Protein AF-I8TU41-F1 (afdb_monomer)

Solvent-accessible surface area (backbone atoms only — not comparable to full-atom values): 15199 Å² total; per-residue (Å²): 136,84,82,92,69,94,52,101,82,61,72,82,78,72,74,78,77,84,78,72,68,95,70,83,57,56,57,48,102,84,70,48,80,44,66,95,82,62,70,97,80,75,78,84,73,96,70,94,75,86,76,83,76,80,88,75,87,80,79,86,81,80,86,86,83,92,80,85,85,77,76,90,62,52,77,64,54,52,50,48,52,53,50,51,52,51,52,52,50,51,52,53,63,73,64,62,61,99,79,75,72,74,80,94,83,82,76,86,90,84,78,98,78,84,62,74,78,76,74,45,82,78,57,85,81,72,41,76,65,59,64,49,65,72,70,72,68,62,88,78,63,61,77,86,75,52,51,76,68,53,49,52,51,51,51,55,48,52,51,50,51,49,49,52,50,36,37,75,70,41,70,34,72,66,36,40,50,52,52,50,54,50,46,54,52,49,52,50,52,50,51,50,48,51,51,52,49,52,52,48,51,54,51,49,51,54,49,50,53,51,50,52,52,51,50,52,51,52,52,49,51,59,68,66,67,73,80,82,127

Mean predicted aligned error: 22.78 Å

Structure (mmCIF, N/CA/C/O backbone):
data_AF-I8TU41-F1
#
_entry.id   AF-I8TU41-F1
#
loop_
_atom_site.group_PDB
_atom_site.id
_atom_site.type_symbol
_atom_site.label_atom_id
_atom_site.label_alt_id
_atom_site.label_comp_id
_atom_site.label_asym_id
_atom_site.label_entity_id
_atom_site.label_seq_id
_atom_site.pdbx_PDB_ins_code
_atom_site.Cartn_x
_atom_site.Cartn_y
_atom_site.Cartn_z
_atom_site.occupancy
_atom_site.B_iso_or_equiv
_atom_site.auth_seq_id
_atom_site.auth_comp_id
_atom_site.auth_asym_id
_atom_site.auth_atom_id
_atom_site.pdbx_PDB_model_num
ATOM 1 N N . MET A 1 1 ? 20.593 56.745 4.298 1.00 47.66 1 MET A N 1
ATOM 2 C CA . MET A 1 1 ? 21.261 57.805 3.509 1.00 47.66 1 MET A CA 1
ATOM 3 C C . MET A 1 1 ? 21.329 57.336 2.052 1.00 47.66 1 MET A C 1
ATOM 5 O O . MET A 1 1 ? 22.034 56.373 1.790 1.00 47.66 1 MET A O 1
ATOM 9 N N . ALA A 1 2 ? 20.540 57.892 1.125 1.00 55.88 2 ALA A N 1
ATOM 10 C CA . ALA A 1 2 ? 20.560 57.464 -0.284 1.00 55.88 2 ALA A CA 1
ATOM 11 C C . ALA A 1 2 ? 21.740 58.116 -1.037 1.00 55.88 2 ALA A C 1
ATOM 13 O O . ALA A 1 2 ? 21.960 59.317 -0.851 1.00 55.88 2 ALA A O 1
ATOM 14 N N . PRO A 1 3 ? 22.498 57.392 -1.885 1.00 56.94 3 PRO A N 1
ATOM 15 C CA . PRO A 1 3 ? 23.584 58.006 -2.634 1.00 56.94 3 PRO A CA 1
ATOM 16 C C . PRO A 1 3 ? 23.024 58.899 -3.749 1.00 56.94 3 PRO A C 1
ATOM 18 O O . PRO A 1 3 ? 22.236 58.477 -4.597 1.00 56.94 3 PRO A O 1
ATOM 21 N N . ARG A 1 4 ? 23.442 60.166 -3.739 1.00 65.81 4 ARG A N 1
ATOM 22 C CA . ARG A 1 4 ? 23.155 61.153 -4.784 1.00 65.81 4 ARG A CA 1
ATOM 23 C C . ARG A 1 4 ? 23.936 60.784 -6.049 1.00 65.81 4 ARG A C 1
ATOM 25 O O . ARG A 1 4 ? 25.103 61.129 -6.170 1.00 65.81 4 ARG A O 1
ATOM 32 N N . GLY A 1 5 ? 23.294 60.094 -6.988 1.00 57.50 5 GLY A N 1
ATOM 33 C CA . GLY A 1 5 ? 23.881 59.754 -8.287 1.00 57.50 5 GLY A CA 1
ATOM 34 C C . GLY A 1 5 ? 22.903 59.992 -9.434 1.00 57.50 5 GLY A C 1
ATOM 35 O O . GLY A 1 5 ? 22.217 59.071 -9.869 1.00 57.50 5 GLY A O 1
ATOM 36 N N . ARG A 1 6 ? 22.827 61.233 -9.930 1.00 63.41 6 ARG A N 1
ATOM 37 C CA . ARG A 1 6 ? 22.194 61.578 -11.215 1.00 63.41 6 ARG A CA 1
ATOM 38 C C . ARG A 1 6 ? 23.259 61.443 -12.308 1.00 63.41 6 ARG A C 1
ATOM 40 O O . ARG A 1 6 ? 24.122 62.302 -12.426 1.00 63.41 6 ARG A O 1
ATOM 47 N N . GLY A 1 7 ? 23.209 60.372 -13.097 1.00 65.50 7 GLY A N 1
ATOM 48 C CA . GLY A 1 7 ? 24.093 60.178 -14.248 1.00 65.50 7 GLY A CA 1
ATOM 49 C C . GLY A 1 7 ? 23.609 59.043 -15.149 1.00 65.50 7 GLY A C 1
ATOM 50 O O . GLY A 1 7 ? 23.080 58.051 -14.654 1.00 65.50 7 GLY A O 1
ATOM 51 N N . LYS A 1 8 ? 23.804 59.186 -16.468 1.00 65.50 8 LYS A N 1
ATOM 52 C CA . LYS A 1 8 ? 23.292 58.301 -17.542 1.00 65.50 8 LYS A CA 1
ATOM 53 C C . LYS A 1 8 ? 23.824 56.851 -17.503 1.00 65.50 8 LYS A C 1
ATOM 55 O O . LYS A 1 8 ? 23.393 56.030 -18.300 1.00 65.50 8 LYS A O 1
ATOM 60 N N . PHE A 1 9 ? 24.715 56.528 -16.563 1.00 61.09 9 PHE A N 1
ATOM 61 C CA . PHE A 1 9 ? 25.245 55.178 -16.328 1.00 61.09 9 PHE A CA 1
ATOM 62 C C . PHE A 1 9 ? 24.842 54.577 -14.970 1.00 61.09 9 PHE A C 1
ATOM 64 O O . PHE A 1 9 ? 25.195 53.436 -14.672 1.00 61.09 9 PHE A O 1
ATOM 71 N N . SER A 1 10 ? 24.072 55.304 -14.155 1.00 64.81 10 SER A N 1
ATOM 72 C CA . SER A 1 10 ? 23.538 54.798 -12.890 1.00 64.81 10 SER A CA 1
ATOM 73 C C . SER A 1 10 ? 22.224 54.066 -13.160 1.00 64.81 10 SER A C 1
ATOM 75 O O . SER A 1 10 ? 21.155 54.675 -13.230 1.00 64.81 10 SER A O 1
ATOM 77 N N . LYS A 1 11 ? 22.301 52.749 -13.378 1.00 71.50 11 LYS A N 1
ATOM 78 C CA . LYS A 1 11 ? 21.099 51.906 -13.423 1.00 71.50 11 LYS A CA 1
ATOM 79 C C . LYS A 1 11 ? 20.429 51.976 -12.044 1.00 71.50 11 LYS A C 1
ATOM 81 O O . LYS A 1 11 ? 21.144 51.874 -11.045 1.00 71.50 11 LYS A O 1
ATOM 86 N N . PRO A 1 12 ? 19.096 52.124 -11.946 1.00 69.31 12 PRO A N 1
ATOM 87 C CA . PRO A 1 12 ? 18.428 52.037 -10.658 1.00 69.31 12 PRO A CA 1
ATOM 88 C C . PRO A 1 12 ? 18.686 50.643 -10.083 1.00 69.31 12 PRO A C 1
ATOM 90 O O . PRO A 1 12 ? 18.196 49.647 -10.618 1.00 69.31 12 PRO A O 1
ATOM 93 N N . SER A 1 13 ? 19.492 50.576 -9.021 1.00 68.12 13 SER A N 1
ATOM 94 C CA . SER A 1 13 ? 19.650 49.365 -8.222 1.00 68.12 13 SER A CA 1
ATOM 95 C C . SER A 1 13 ? 18.287 49.066 -7.609 1.00 68.12 13 SER A C 1
ATOM 97 O O . SER A 1 13 ? 17.849 49.734 -6.671 1.00 68.12 13 SER A O 1
ATOM 99 N N . ARG A 1 14 ? 17.553 48.132 -8.222 1.00 72.44 14 ARG A N 1
ATOM 100 C CA . ARG A 1 14 ? 16.337 47.577 -7.635 1.00 72.44 14 ARG A CA 1
ATOM 101 C C . ARG A 1 14 ? 16.801 46.823 -6.396 1.00 72.44 14 ARG A C 1
ATOM 103 O O . ARG A 1 14 ? 17.579 45.884 -6.523 1.00 72.44 14 ARG A O 1
ATOM 110 N N . GLY A 1 15 ? 16.409 47.326 -5.225 1.00 76.62 15 GLY A N 1
ATOM 111 C CA . GLY A 1 15 ? 16.846 46.812 -3.930 1.00 76.62 15 GLY A CA 1
ATOM 112 C C . GLY A 1 15 ? 16.791 45.287 -3.888 1.00 76.62 15 GLY A C 1
ATOM 113 O O . GLY A 1 15 ? 15.816 44.693 -4.349 1.00 76.62 15 GLY A O 1
ATOM 114 N N . GLY A 1 16 ? 17.869 44.682 -3.384 1.00 81.06 16 GLY A N 1
ATOM 115 C CA . GLY A 1 16 ? 17.998 43.235 -3.242 1.00 81.06 16 GLY A CA 1
ATOM 116 C C . GLY A 1 16 ? 16.776 42.635 -2.549 1.00 81.06 16 GLY A C 1
ATOM 117 O O . GLY A 1 16 ? 16.205 43.246 -1.642 1.00 81.06 16 GLY A O 1
ATOM 118 N N . GLY A 1 17 ? 16.349 41.468 -3.035 1.00 79.44 17 GLY A N 1
ATOM 119 C CA . GLY A 1 17 ? 15.154 40.787 -2.552 1.00 79.44 17 GLY A CA 1
ATOM 120 C C . GLY A 1 17 ? 15.191 40.589 -1.038 1.00 79.44 17 GLY A C 1
ATOM 121 O O . GLY A 1 17 ? 16.237 40.300 -0.461 1.00 79.44 17 GLY A O 1
ATOM 122 N N . LYS A 1 18 ? 14.038 40.756 -0.385 1.00 75.31 18 LYS A N 1
ATOM 123 C CA . LYS A 1 18 ? 13.890 40.432 1.034 1.00 75.31 18 LYS A CA 1
ATOM 124 C C . LYS A 1 18 ? 14.132 38.932 1.201 1.00 75.31 18 LYS A C 1
ATOM 126 O O . LYS A 1 18 ? 13.351 38.126 0.702 1.00 75.31 18 LYS A O 1
ATOM 131 N N . HIS A 1 19 ? 15.212 38.570 1.882 1.00 69.81 19 HIS A N 1
ATOM 132 C CA . HIS A 1 19 ? 15.425 37.202 2.328 1.00 69.81 19 HIS A CA 1
ATOM 133 C C . HIS A 1 19 ? 14.477 36.955 3.498 1.00 69.81 19 HIS A C 1
ATOM 135 O O . HIS A 1 19 ? 14.728 37.405 4.613 1.00 69.81 19 HIS A O 1
ATOM 141 N N . PHE A 1 20 ? 13.361 36.281 3.234 1.00 72.38 20 PHE A N 1
ATOM 142 C CA . PHE A 1 20 ? 12.661 35.588 4.304 1.00 72.38 20 PHE A CA 1
ATOM 143 C C . PHE A 1 20 ? 13.615 34.485 4.760 1.00 72.38 20 PHE A C 1
ATOM 145 O O . PHE A 1 20 ? 14.056 33.680 3.933 1.00 72.38 20 PHE A O 1
ATOM 152 N N . SER A 1 21 ? 14.037 34.524 6.027 1.00 72.00 21 SER A N 1
ATOM 153 C CA . SER A 1 21 ? 14.811 33.438 6.623 1.00 72.00 21 SER A CA 1
ATOM 154 C C . SER A 1 21 ? 14.097 32.134 6.286 1.00 72.00 21 SER A C 1
ATOM 156 O O . SER A 1 21 ? 12.883 32.035 6.452 1.00 72.00 21 SER A O 1
ATOM 158 N N . ARG A 1 22 ? 14.839 31.154 5.764 1.00 68.62 22 ARG A N 1
ATOM 159 C CA . ARG A 1 22 ? 14.323 29.834 5.356 1.00 68.62 22 ARG A CA 1
ATOM 160 C C . ARG A 1 22 ? 13.729 29.027 6.521 1.00 68.62 22 ARG A C 1
ATOM 162 O O . ARG A 1 22 ? 13.261 27.921 6.295 1.00 68.62 22 ARG A O 1
ATOM 169 N N . ASP A 1 23 ? 13.671 29.621 7.709 1.00 66.75 23 ASP A N 1
ATOM 170 C CA . ASP A 1 23 ? 13.221 29.033 8.958 1.00 66.75 23 ASP A CA 1
ATOM 171 C C . ASP A 1 23 ? 12.009 29.831 9.464 1.00 66.75 23 ASP A C 1
ATOM 173 O O . ASP A 1 23 ? 12.096 30.664 10.364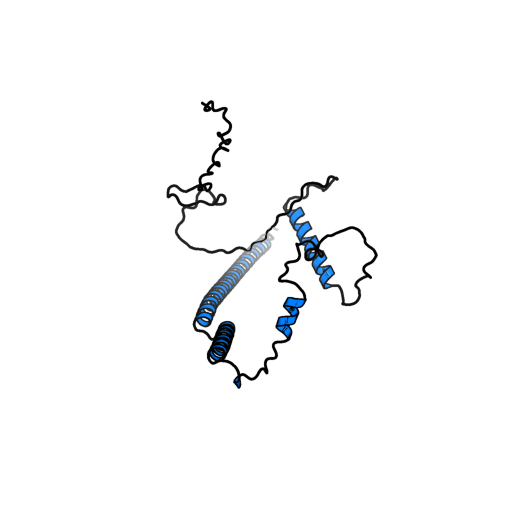 1.00 66.75 23 ASP A O 1
ATOM 177 N N . VAL A 1 24 ? 10.870 29.639 8.795 1.00 71.75 24 VAL A N 1
ATOM 178 C CA . VAL A 1 24 ? 9.555 30.179 9.207 1.00 71.75 24 VAL A CA 1
ATOM 179 C C . VAL A 1 24 ? 8.828 29.188 10.130 1.00 71.75 24 VAL A C 1
ATOM 181 O O . VAL A 1 24 ? 7.753 29.482 10.647 1.00 71.75 24 VAL A O 1
ATOM 184 N N . GLN A 1 25 ? 9.398 28.000 10.345 1.00 77.75 25 GLN A N 1
ATOM 185 C CA . GLN A 1 25 ? 8.822 27.003 11.240 1.00 77.75 25 GLN A CA 1
ATOM 186 C C . GLN A 1 25 ? 9.279 27.258 12.684 1.00 77.75 25 GLN A C 1
ATOM 188 O O . GLN A 1 25 ? 10.466 27.515 12.897 1.00 77.75 25 GLN A O 1
ATOM 193 N N . PRO A 1 26 ? 8.369 27.204 13.674 1.00 79.81 26 PRO A N 1
ATOM 194 C CA . PRO A 1 26 ? 8.753 27.246 15.077 1.00 79.81 26 PRO A CA 1
ATOM 195 C C . PRO A 1 26 ? 9.643 26.037 15.372 1.00 79.81 26 PRO A C 1
ATOM 197 O O . PRO A 1 26 ? 9.362 24.930 14.917 1.00 79.81 26 PRO A O 1
ATOM 200 N N . VAL A 1 27 ? 10.743 26.262 16.084 1.00 82.12 27 VAL A N 1
ATOM 201 C CA . VAL A 1 27 ? 11.700 25.215 16.455 1.00 82.12 27 VAL A CA 1
ATOM 202 C C . VAL A 1 27 ? 11.631 24.946 17.951 1.00 82.12 27 VAL A C 1
ATOM 204 O O . VAL A 1 27 ? 11.437 25.869 18.743 1.00 82.12 27 VAL A O 1
ATOM 207 N N . ASP A 1 28 ? 11.817 23.687 18.335 1.00 81.50 28 ASP A N 1
ATOM 208 C CA . ASP A 1 28 ? 11.942 23.295 19.738 1.00 81.50 28 ASP A CA 1
ATOM 209 C C . ASP A 1 28 ? 13.265 23.797 20.338 1.00 81.50 28 ASP A C 1
ATOM 211 O O . ASP A 1 28 ? 14.182 24.221 19.629 1.00 81.50 28 ASP A O 1
ATOM 215 N N . LYS A 1 29 ? 13.426 23.651 21.661 1.00 82.00 29 LYS A N 1
ATOM 216 C CA . LYS A 1 29 ? 14.679 23.932 22.401 1.00 82.00 29 LYS A CA 1
ATOM 217 C C . LYS A 1 29 ? 15.913 23.219 21.817 1.00 82.00 29 LYS A C 1
ATOM 219 O O . LYS A 1 29 ? 17.038 23.633 22.083 1.00 82.00 29 LYS A O 1
ATOM 224 N N . HIS A 1 30 ? 15.700 22.167 21.026 1.00 76.25 30 HIS A N 1
ATOM 225 C CA . HIS A 1 30 ? 16.732 21.363 20.370 1.00 76.25 30 HIS A CA 1
ATOM 226 C C . HIS A 1 30 ? 16.937 21.697 18.879 1.00 76.25 30 HIS A C 1
ATOM 228 O O . HIS A 1 30 ? 17.749 21.052 18.225 1.00 76.25 30 HIS A O 1
ATOM 234 N N . GLY A 1 31 ? 16.239 22.702 18.333 1.00 78.62 31 GLY A N 1
ATOM 235 C CA . GLY A 1 31 ? 16.418 23.163 16.950 1.00 78.62 31 GLY A CA 1
ATOM 236 C C . GLY A 1 31 ? 15.700 22.329 15.883 1.00 78.62 31 GLY A C 1
ATOM 237 O O . GLY A 1 31 ? 15.922 22.545 14.695 1.00 78.62 31 GLY A O 1
ATOM 238 N N . ASN A 1 32 ? 14.834 21.398 16.284 1.00 83.19 32 ASN A N 1
ATOM 239 C CA . ASN A 1 32 ? 14.021 20.607 15.362 1.00 83.19 32 ASN A CA 1
ATOM 240 C C . ASN A 1 32 ? 12.757 21.378 14.949 1.00 83.19 32 ASN A C 1
ATOM 242 O O . ASN A 1 32 ? 12.170 22.050 15.800 1.00 83.19 32 ASN A O 1
ATOM 246 N N . PRO A 1 33 ? 12.310 21.276 13.683 1.00 80.69 33 PRO A N 1
ATOM 247 C CA . PRO A 1 33 ? 11.087 21.926 13.227 1.00 80.69 33 PRO A CA 1
ATOM 248 C C . PRO A 1 33 ? 9.855 21.322 13.912 1.00 80.69 33 PRO A C 1
ATOM 250 O O . PRO A 1 33 ? 9.651 20.104 13.905 1.00 80.69 33 PRO A O 1
ATOM 253 N N . VAL A 1 34 ? 9.015 22.188 14.470 1.00 80.94 34 VAL A N 1
ATOM 254 C CA . VAL A 1 34 ? 7.762 21.838 15.144 1.00 80.94 34 VAL A CA 1
ATOM 255 C C . VAL A 1 34 ? 6.604 22.222 14.240 1.00 80.94 34 VAL A C 1
ATOM 257 O O . VAL A 1 34 ? 6.508 23.348 13.750 1.00 80.94 34 VAL A O 1
ATOM 260 N N . GLY A 1 35 ? 5.699 21.277 14.000 1.00 82.56 35 GLY A N 1
ATOM 261 C CA . GLY A 1 35 ? 4.456 21.569 13.298 1.00 82.56 35 GLY A CA 1
ATOM 262 C C . GLY A 1 35 ? 3.525 22.405 14.178 1.00 82.56 35 GLY A C 1
ATOM 263 O O . GLY A 1 35 ? 3.314 22.065 15.337 1.00 82.56 35 GLY A O 1
ATOM 264 N N . LEU A 1 36 ? 2.901 23.441 13.608 1.00 75.62 36 LEU A N 1
ATOM 265 C CA . LEU A 1 36 ? 1.929 24.331 14.278 1.00 75.62 36 LEU A CA 1
ATOM 266 C C . LEU A 1 36 ? 0.678 23.612 14.832 1.00 75.62 36 LEU A C 1
ATOM 268 O O . LEU A 1 36 ? -0.169 24.249 15.449 1.00 75.62 36 LEU A O 1
ATOM 272 N N . TRP A 1 37 ? 0.545 22.310 14.580 1.00 78.00 37 TRP A N 1
ATOM 273 C CA . TRP A 1 37 ? -0.589 21.474 14.969 1.00 78.00 37 TRP A CA 1
ATOM 274 C C . TRP A 1 37 ? -0.272 20.504 16.120 1.00 78.00 37 TRP A C 1
ATOM 276 O O . TRP A 1 37 ? -1.128 19.693 16.456 1.00 78.00 37 TRP A O 1
ATOM 286 N N . ARG A 1 38 ? 0.929 20.557 16.722 1.00 70.38 38 ARG A N 1
ATOM 287 C CA . ARG A 1 38 ? 1.220 19.819 17.966 1.00 70.38 38 ARG A CA 1
ATOM 288 C C . ARG A 1 38 ? 0.623 20.547 19.172 1.00 70.38 38 ARG A C 1
ATOM 290 O O . ARG A 1 38 ? 0.784 21.759 19.292 1.00 70.38 38 ARG A O 1
ATOM 297 N N . GLU A 1 39 ? -0.023 19.805 20.073 1.00 57.69 39 GLU A N 1
ATOM 298 C CA . GLU A 1 39 ? -0.392 20.320 21.395 1.00 57.69 39 GLU A CA 1
ATOM 299 C C . GLU A 1 39 ? 0.866 20.489 22.265 1.00 57.69 39 GLU A C 1
ATOM 301 O O . GLU A 1 39 ? 1.786 19.667 22.253 1.00 57.69 39 GLU A O 1
ATOM 306 N N . GLU A 1 40 ? 0.920 21.607 22.986 1.00 56.97 40 GLU A N 1
ATOM 307 C CA . GLU A 1 40 ? 2.052 22.069 23.790 1.00 56.97 40 GLU A CA 1
ATOM 308 C C . GLU A 1 40 ? 2.224 21.159 25.027 1.00 56.97 40 GLU A C 1
ATOM 310 O O . GLU A 1 40 ? 1.702 21.433 26.104 1.00 56.97 40 GLU A O 1
ATOM 315 N N . GLY A 1 41 ? 2.900 20.018 24.853 1.00 56.44 41 GLY A N 1
ATOM 316 C CA . GLY A 1 41 ? 3.116 19.034 25.923 1.00 56.44 41 GLY A CA 1
ATOM 317 C C . GLY A 1 41 ? 3.669 17.669 25.497 1.00 56.44 41 GLY A C 1
ATOM 318 O O . GLY A 1 41 ? 4.085 16.901 26.360 1.00 56.44 41 GLY A O 1
ATOM 319 N N . GLU A 1 42 ? 3.718 17.356 24.201 1.00 55.28 42 GLU A N 1
ATOM 320 C CA . GLU A 1 42 ? 4.310 16.101 23.723 1.00 55.28 42 GLU A CA 1
ATOM 321 C C . GLU A 1 42 ? 5.806 16.263 23.410 1.00 55.28 42 GLU A C 1
ATOM 323 O O . GLU A 1 42 ? 6.190 16.615 22.291 1.00 55.28 42 GLU A O 1
ATOM 328 N N . GLU A 1 43 ? 6.663 15.987 24.396 1.00 52.22 43 GLU A N 1
ATOM 329 C CA . GLU A 1 43 ? 8.082 15.715 24.148 1.00 52.22 43 GLU A CA 1
ATOM 330 C C . GLU A 1 43 ? 8.203 14.386 23.375 1.00 52.22 43 GLU A C 1
ATOM 332 O O . GLU A 1 43 ? 7.695 13.352 23.807 1.00 52.22 43 GLU A O 1
ATOM 337 N N . LYS A 1 44 ? 8.833 14.424 22.192 1.00 47.38 44 LYS A N 1
ATOM 338 C CA . LYS A 1 44 ? 9.064 13.255 21.327 1.00 47.38 44 LYS A CA 1
ATOM 339 C C . LYS A 1 44 ? 9.963 12.223 22.025 1.00 47.38 44 LYS A C 1
ATOM 341 O O . LYS A 1 44 ? 11.178 12.402 22.053 1.00 47.38 44 LYS A O 1
ATOM 346 N N . GLU A 1 45 ? 9.389 11.109 22.473 1.00 37.53 45 GLU A N 1
ATOM 347 C CA . GLU A 1 45 ? 10.058 9.809 22.359 1.00 37.53 45 GLU A CA 1
ATOM 348 C C . GLU A 1 45 ? 9.971 9.366 20.890 1.00 37.53 45 GLU A C 1
ATOM 350 O O . GLU A 1 45 ? 8.938 9.507 20.232 1.00 37.53 45 GLU A O 1
ATOM 355 N N . GLU A 1 46 ? 11.101 8.930 20.342 1.00 45.47 46 GLU A N 1
ATOM 356 C CA . GLU A 1 46 ? 11.256 8.529 18.946 1.00 45.47 46 GLU A CA 1
ATOM 357 C C . GLU A 1 46 ? 10.421 7.273 18.629 1.00 45.47 46 GLU A C 1
ATOM 359 O O . GLU A 1 46 ? 10.877 6.151 18.817 1.00 45.47 46 GLU A O 1
ATOM 364 N N . GLU A 1 47 ? 9.214 7.452 18.085 1.00 31.75 47 GLU A N 1
ATOM 365 C CA . GLU A 1 47 ? 8.538 6.438 17.268 1.00 31.75 47 GLU A CA 1
ATOM 366 C C . GLU A 1 47 ? 8.110 7.044 15.923 1.00 31.75 47 GLU A C 1
ATOM 368 O O . GLU A 1 47 ? 7.237 7.908 15.824 1.00 31.75 47 GLU A O 1
ATOM 373 N N . GLU A 1 48 ? 8.763 6.570 14.863 1.00 36.91 48 GLU A N 1
ATOM 374 C CA . GLU A 1 48 ? 8.393 6.757 13.461 1.00 36.91 48 GLU A CA 1
ATOM 375 C C . GLU A 1 48 ? 7.058 6.043 13.175 1.00 36.91 48 GLU A C 1
ATOM 377 O O . GLU A 1 48 ? 7.018 4.911 12.691 1.00 36.91 48 GLU A O 1
ATOM 382 N N . VAL A 1 49 ? 5.942 6.713 13.465 1.00 31.95 49 VAL A N 1
ATOM 383 C CA . VAL A 1 49 ? 4.630 6.379 12.898 1.00 31.95 49 VAL A CA 1
ATOM 384 C C . VAL A 1 49 ? 4.415 7.267 11.676 1.00 31.95 49 VAL A C 1
ATOM 386 O O . VAL A 1 49 ? 3.942 8.399 11.758 1.00 31.95 49 VAL A O 1
ATOM 389 N N . SER A 1 50 ? 4.801 6.739 10.515 1.00 43.12 50 SER A N 1
ATOM 390 C CA . SER A 1 50 ? 4.398 7.258 9.209 1.00 43.12 50 SER A CA 1
ATOM 391 C C . SER A 1 50 ? 2.920 6.919 8.978 1.00 43.12 50 SER A C 1
ATOM 393 O O . SER A 1 50 ? 2.570 5.934 8.329 1.00 43.12 50 SER A O 1
ATOM 395 N N . GLU A 1 51 ? 2.036 7.720 9.570 1.00 34.38 51 GLU A N 1
ATOM 396 C CA . GLU A 1 51 ? 0.612 7.746 9.242 1.00 34.38 51 GLU A CA 1
ATOM 397 C C . GLU A 1 51 ? 0.419 8.677 8.038 1.00 34.38 51 GLU A C 1
ATOM 399 O O . GLU A 1 51 ? 0.215 9.885 8.150 1.00 34.38 51 GLU A O 1
ATOM 404 N N . SER A 1 52 ? 0.577 8.091 6.852 1.00 43.84 52 SER A N 1
ATOM 405 C CA . SER A 1 52 ? 0.198 8.687 5.575 1.00 43.84 52 SER A CA 1
ATOM 406 C C . SER A 1 52 ? -1.331 8.736 5.493 1.00 43.84 52 SER A C 1
ATOM 408 O O . SER A 1 52 ? -1.952 7.848 4.912 1.00 43.84 52 SER A O 1
ATOM 410 N N . GLU A 1 53 ? -1.941 9.754 6.100 1.00 36.62 53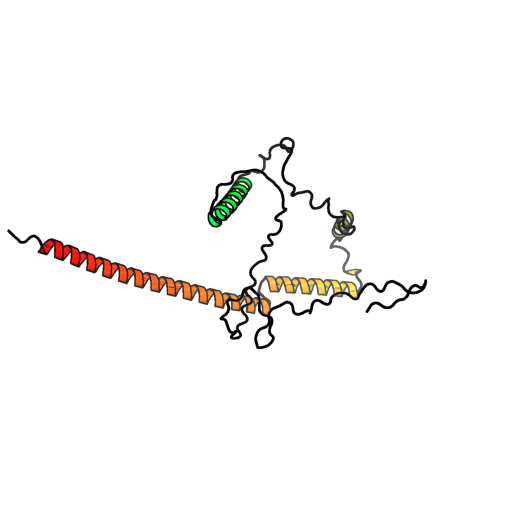 GLU A N 1
ATOM 411 C CA . GLU A 1 53 ? -3.342 10.104 5.856 1.00 36.62 53 GLU A CA 1
ATOM 412 C C . GLU A 1 53 ? -3.468 10.831 4.511 1.00 36.62 53 GLU A C 1
ATOM 414 O O . GLU A 1 53 ? -2.784 11.809 4.207 1.00 36.62 53 GLU A O 1
ATOM 419 N N . GLU A 1 54 ? -4.355 10.269 3.702 1.00 33.47 54 GLU A N 1
ATOM 420 C CA . GLU A 1 54 ? -4.763 10.671 2.368 1.00 33.47 54 GLU A CA 1
ATOM 421 C C 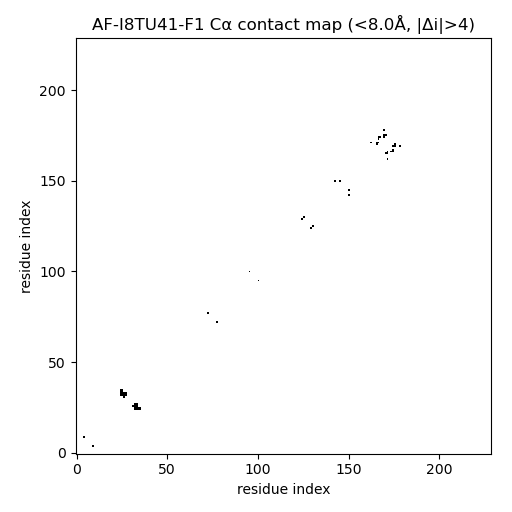. GLU A 1 54 ? -5.050 12.175 2.217 1.00 33.47 54 GLU A C 1
ATOM 423 O O . GLU A 1 54 ? -5.851 12.794 2.921 1.00 33.47 54 GLU A O 1
ATOM 428 N N . GLU A 1 55 ? -4.430 12.724 1.180 1.00 30.84 55 GLU A N 1
ATOM 429 C CA . GLU A 1 55 ? -4.716 13.998 0.538 1.00 30.84 55 GLU A CA 1
ATOM 430 C C . GLU A 1 55 ? -6.200 14.076 0.119 1.00 30.84 55 GLU A C 1
ATOM 432 O O . GLU A 1 55 ? -6.634 13.485 -0.868 1.00 30.84 55 GLU A O 1
ATOM 437 N N . SER A 1 56 ? -7.008 14.829 0.868 1.00 33.78 56 SER A N 1
ATOM 438 C CA . SER A 1 56 ? -8.299 15.332 0.389 1.00 33.78 56 SER A CA 1
ATOM 439 C C . SER A 1 56 ? -8.220 16.848 0.238 1.00 33.78 56 SER A C 1
ATOM 441 O O . SER A 1 56 ? -8.866 17.590 0.988 1.00 33.78 56 SER A O 1
ATOM 443 N N . SER A 1 57 ? -7.454 17.294 -0.760 1.00 34.25 57 SER A N 1
ATOM 444 C CA . SER A 1 57 ? -7.470 18.651 -1.306 1.00 34.25 57 SER A CA 1
ATOM 445 C C . SER A 1 57 ? -8.891 19.231 -1.377 1.00 34.25 57 SER A C 1
ATOM 447 O O . SER A 1 57 ? -9.804 18.710 -2.031 1.00 34.25 57 SER A O 1
ATOM 449 N N . LYS A 1 58 ? -9.095 20.319 -0.629 1.00 41.44 58 LYS A N 1
ATOM 450 C CA . LYS A 1 58 ? -10.325 21.114 -0.609 1.00 41.44 58 LYS A CA 1
ATOM 451 C C . LYS A 1 58 ? -9.989 22.606 -0.554 1.00 41.44 58 LYS A C 1
ATOM 453 O O . LYS A 1 58 ? -10.325 23.286 0.406 1.00 41.44 58 LYS A O 1
ATOM 458 N N . GLU A 1 59 ? -9.402 23.106 -1.630 1.00 37.25 59 GLU A N 1
ATOM 459 C CA . GLU A 1 59 ? -9.682 24.439 -2.185 1.00 37.25 59 GLU A CA 1
ATOM 460 C C . GLU A 1 59 ? -10.364 24.166 -3.542 1.00 37.25 59 GLU A C 1
ATOM 462 O O . GLU A 1 59 ? -10.056 23.175 -4.186 1.00 37.25 59 GLU A O 1
ATOM 467 N N . ASP A 1 60 ? -11.435 24.813 -3.987 1.00 33.56 60 ASP A N 1
ATOM 468 C CA . ASP A 1 60 ? -11.697 26.243 -4.001 1.00 33.56 60 ASP A CA 1
ATOM 469 C C . ASP A 1 60 ? -12.969 26.653 -3.245 1.00 33.56 60 ASP A C 1
ATOM 471 O O . ASP A 1 60 ? -14.078 26.171 -3.503 1.00 33.56 60 ASP A O 1
ATOM 475 N N . ALA A 1 61 ? -12.818 27.653 -2.379 1.00 38.25 61 ALA A N 1
ATOM 476 C CA . ALA A 1 61 ? -13.869 28.614 -2.086 1.00 38.25 61 ALA A CA 1
ATOM 477 C C . ALA A 1 61 ? -13.615 29.855 -2.955 1.00 38.25 61 ALA A C 1
ATOM 479 O O . ALA A 1 61 ? -12.809 30.716 -2.607 1.00 38.25 61 ALA A O 1
ATOM 480 N N . LYS A 1 62 ? -14.305 29.957 -4.096 1.00 32.44 62 LYS A N 1
ATOM 481 C CA . LYS A 1 62 ? -14.412 31.222 -4.834 1.00 32.44 62 LYS A CA 1
ATOM 482 C C . LYS A 1 62 ? -15.259 32.206 -4.007 1.00 32.44 62 LYS A C 1
ATOM 484 O O . LYS A 1 62 ? -16.346 31.828 -3.559 1.00 32.44 62 LYS A O 1
ATOM 489 N N . PRO A 1 63 ? -14.803 33.452 -3.796 1.00 48.78 63 PRO A N 1
ATOM 490 C CA . PRO A 1 63 ? -15.568 34.462 -3.084 1.00 48.78 63 PRO A CA 1
ATOM 491 C C . PRO A 1 63 ? -16.587 35.101 -4.034 1.00 48.78 63 PRO A C 1
ATOM 493 O O . PRO A 1 63 ? -16.223 35.598 -5.097 1.00 48.78 63 PRO A O 1
ATOM 496 N N . GLY A 1 64 ? -17.854 35.128 -3.624 1.00 44.94 64 GLY A N 1
ATOM 497 C CA . GLY A 1 64 ? -18.874 35.974 -4.246 1.00 44.94 64 GLY A CA 1
ATOM 498 C C . GLY A 1 64 ? -20.065 35.217 -4.823 1.00 44.94 64 GLY A C 1
ATOM 499 O O . GLY A 1 64 ? -20.086 34.859 -5.992 1.00 44.94 64 GLY A O 1
ATOM 500 N N . SER A 1 65 ? -21.104 35.055 -4.008 1.00 35.12 65 SER A N 1
ATOM 501 C CA . SER A 1 65 ? -22.490 35.041 -4.478 1.00 35.12 65 SER A CA 1
ATOM 502 C C . SER A 1 65 ? -23.380 35.445 -3.307 1.00 35.12 65 SER A C 1
ATOM 504 O O . SER A 1 65 ? -23.495 34.745 -2.302 1.00 35.12 65 SER A O 1
ATOM 506 N N . SER A 1 66 ? -23.917 36.654 -3.401 1.00 49.62 66 SER A N 1
ATOM 507 C CA . SER A 1 66 ? -24.821 37.273 -2.443 1.00 49.62 66 SER A CA 1
ATOM 508 C C . SER A 1 66 ? -26.265 36.878 -2.748 1.00 49.62 66 SER A C 1
ATOM 510 O O . SER A 1 66 ? -26.811 37.369 -3.737 1.00 49.62 66 SER A O 1
ATOM 512 N N . SER A 1 67 ? -26.902 36.065 -1.894 1.00 39.59 67 SER A N 1
ATOM 513 C CA . SER A 1 67 ? -28.344 36.155 -1.574 1.00 39.59 67 SER A CA 1
ATOM 514 C C . SER A 1 67 ? -28.809 35.112 -0.536 1.00 39.59 67 SER A C 1
ATOM 516 O O . SER A 1 67 ? -28.081 34.158 -0.269 1.00 39.59 67 SER A O 1
ATOM 518 N N . PRO A 1 68 ? -29.956 35.348 0.138 1.00 51.25 68 PRO A N 1
ATOM 519 C CA . PRO A 1 68 ? -30.027 35.310 1.598 1.00 51.25 68 PRO A CA 1
ATOM 520 C C . PRO A 1 68 ? -30.694 34.053 2.183 1.00 51.25 68 PRO A C 1
ATOM 522 O O . PRO A 1 68 ? -31.370 33.298 1.493 1.00 51.25 68 PRO A O 1
ATOM 525 N N . ALA A 1 69 ? -30.557 33.919 3.508 1.00 49.31 69 ALA A N 1
ATOM 526 C CA . ALA A 1 69 ? -31.320 33.033 4.393 1.00 49.31 69 ALA A CA 1
ATOM 527 C C . ALA A 1 69 ? -31.035 31.521 4.278 1.00 49.31 69 ALA A C 1
ATOM 529 O O . ALA A 1 69 ? -31.913 30.717 3.981 1.00 49.31 69 ALA A O 1
ATOM 530 N N . ALA A 1 70 ? -29.817 31.108 4.639 1.00 50.91 70 ALA A N 1
ATOM 531 C CA . ALA A 1 70 ? -29.597 29.754 5.140 1.00 50.91 70 ALA A CA 1
ATOM 532 C C . ALA A 1 70 ? -29.645 29.801 6.669 1.00 50.91 70 ALA A C 1
ATOM 534 O O . ALA A 1 70 ? -28.789 30.431 7.290 1.00 50.91 70 ALA A O 1
ATOM 535 N N . ALA A 1 71 ? -30.656 29.149 7.247 1.00 57.97 71 ALA A N 1
ATOM 536 C CA . ALA A 1 71 ? -30.779 28.907 8.679 1.00 57.97 71 ALA A CA 1
ATOM 537 C C . ALA A 1 71 ? -29.422 28.519 9.293 1.00 57.97 71 ALA A C 1
ATOM 539 O O . ALA A 1 71 ? -28.605 27.844 8.650 1.00 57.97 71 ALA A O 1
ATOM 540 N N . GLU A 1 72 ? -29.177 28.963 10.524 1.00 53.38 72 GLU A N 1
ATOM 541 C CA . GLU A 1 72 ? -27.963 28.707 11.303 1.00 53.38 72 GLU A CA 1
ATOM 542 C C . GLU A 1 72 ? -27.861 27.226 11.709 1.00 53.38 72 GLU A C 1
ATOM 544 O O . GLU A 1 72 ? -27.845 26.873 12.879 1.00 53.38 72 GLU A O 1
ATOM 549 N N . MET A 1 73 ? -27.804 26.331 10.722 1.00 62.12 73 MET A N 1
ATOM 550 C CA . MET A 1 73 ? -27.492 24.927 10.927 1.00 62.12 73 MET A CA 1
ATOM 551 C C . MET A 1 73 ? -26.065 24.852 11.456 1.00 62.12 73 MET A C 1
ATOM 553 O O . MET A 1 73 ? -25.140 25.462 10.895 1.00 62.12 73 MET A O 1
ATOM 557 N N . THR A 1 74 ? -25.894 24.090 12.525 1.00 80.31 74 THR A N 1
ATOM 558 C CA . THR A 1 74 ? -24.595 23.847 13.144 1.00 80.31 74 THR A CA 1
ATOM 559 C C . THR A 1 74 ? -23.612 23.277 12.110 1.00 80.31 74 THR A C 1
ATOM 561 O O . THR A 1 74 ? -23.986 22.705 11.079 1.00 80.31 74 THR A O 1
ATOM 564 N N . ARG A 1 75 ? -22.304 23.444 12.343 1.00 80.62 75 ARG A N 1
ATOM 565 C CA . ARG A 1 75 ? -21.256 22.982 11.408 1.00 80.62 75 ARG A CA 1
ATOM 566 C C . ARG A 1 75 ? -21.385 21.486 11.085 1.00 80.62 75 ARG A C 1
ATOM 568 O O . ARG A 1 75 ? -21.041 21.068 9.978 1.00 80.62 75 ARG A O 1
ATOM 575 N N . GLU A 1 76 ? -21.901 20.700 12.025 1.00 78.19 76 GLU A N 1
ATOM 576 C CA . GLU A 1 76 ? -22.160 19.270 11.861 1.00 78.19 76 GLU A CA 1
ATOM 577 C C . GLU A 1 76 ? -23.373 18.992 10.977 1.00 78.19 76 GLU A C 1
ATOM 579 O O . GLU A 1 76 ? -23.272 18.188 10.052 1.00 78.19 76 GLU A O 1
ATOM 584 N N . GLU A 1 77 ? -24.472 19.722 11.148 1.00 86.50 77 GLU A N 1
ATOM 585 C CA . GLU A 1 77 ? -25.654 19.596 10.291 1.00 86.50 77 GLU A CA 1
ATOM 586 C C . GLU A 1 77 ? -25.367 20.023 8.847 1.00 86.50 77 GLU A C 1
ATOM 588 O O . GLU A 1 77 ? -25.824 19.378 7.903 1.00 86.50 77 GLU A O 1
ATOM 593 N N . ARG A 1 78 ? -24.525 21.046 8.640 1.00 84.75 78 ARG A N 1
ATOM 594 C CA . ARG A 1 78 ? -24.059 21.427 7.292 1.00 84.75 78 ARG A CA 1
ATOM 595 C C . ARG A 1 78 ? -23.230 20.320 6.643 1.00 84.75 78 ARG A C 1
ATOM 597 O O . ARG A 1 78 ? -23.389 20.038 5.454 1.00 84.75 78 ARG A O 1
ATOM 604 N N . ARG A 1 79 ? -22.361 19.663 7.417 1.00 91.31 79 ARG A N 1
ATOM 605 C CA . ARG A 1 79 ? -21.554 18.527 6.944 1.00 91.31 79 ARG A CA 1
ATOM 606 C C . ARG A 1 79 ? -22.425 17.304 6.657 1.00 91.31 79 ARG A C 1
ATOM 608 O O . ARG A 1 79 ? -22.218 16.656 5.632 1.00 91.31 79 ARG A O 1
ATOM 615 N N . ALA A 1 80 ? -23.410 17.016 7.503 1.00 91.50 80 ALA A N 1
ATOM 616 C CA . ALA A 1 80 ? -24.360 15.927 7.305 1.00 91.50 80 ALA A CA 1
ATOM 617 C C . ALA A 1 80 ? -25.233 16.162 6.063 1.00 91.50 80 ALA A C 1
ATOM 619 O O . ALA A 1 80 ? -25.349 15.270 5.227 1.00 91.50 80 ALA A O 1
ATOM 620 N N . ALA A 1 81 ? -25.744 17.380 5.863 1.00 90.31 81 ALA A N 1
ATOM 621 C CA . ALA A 1 81 ? -26.519 17.739 4.677 1.00 90.31 81 ALA A CA 1
ATOM 622 C C . ALA A 1 81 ? -25.688 17.644 3.387 1.00 90.31 81 ALA A C 1
ATOM 624 O O . ALA A 1 81 ? -26.174 17.152 2.369 1.00 90.31 81 ALA A O 1
ATOM 625 N N . ALA A 1 82 ? -24.417 18.058 3.418 1.00 91.88 82 ALA A N 1
ATOM 626 C CA . ALA A 1 82 ? -23.518 17.908 2.275 1.00 91.88 82 ALA A CA 1
ATOM 627 C C . ALA A 1 82 ? -23.225 16.430 1.957 1.00 91.88 82 ALA A C 1
ATOM 629 O O . ALA A 1 82 ? -23.226 16.041 0.788 1.00 91.88 82 ALA A O 1
ATOM 630 N N . LYS A 1 83 ? -23.017 15.590 2.982 1.00 94.06 83 LYS A N 1
ATOM 631 C CA . LYS A 1 83 ? -22.834 14.138 2.817 1.00 94.06 83 LYS A CA 1
ATOM 632 C C . LYS A 1 83 ? -24.102 13.466 2.280 1.00 94.06 83 LYS A C 1
ATOM 634 O O . LYS A 1 83 ? -24.006 12.698 1.329 1.00 94.06 83 LYS A O 1
ATOM 639 N N . ALA A 1 84 ? -25.275 13.822 2.800 1.00 92.81 84 ALA A N 1
ATOM 640 C CA . ALA A 1 84 ? -26.561 13.300 2.342 1.00 92.81 84 ALA A CA 1
ATOM 641 C C . ALA A 1 84 ? -26.851 13.676 0.881 1.00 92.81 84 ALA A C 1
ATOM 643 O O . ALA A 1 84 ? -27.248 12.823 0.091 1.00 92.81 84 ALA A O 1
ATOM 644 N N . LYS A 1 85 ? -26.570 14.924 0.477 1.00 91.50 85 LYS A N 1
ATOM 645 C CA . LYS A 1 85 ? -26.708 15.362 -0.923 1.00 91.50 85 LYS A CA 1
ATOM 646 C C . LYS A 1 85 ? -25.787 14.584 -1.865 1.00 91.50 85 LYS A C 1
ATOM 648 O O . LYS A 1 85 ? -26.226 14.159 -2.930 1.00 91.50 85 LYS A O 1
ATOM 653 N N . LYS A 1 86 ? -24.534 14.347 -1.462 1.00 93.00 86 LYS A N 1
ATOM 654 C CA . LYS A 1 86 ? -23.588 13.531 -2.242 1.00 93.00 86 LYS A CA 1
ATOM 655 C C . LYS A 1 86 ? -24.046 12.077 -2.358 1.00 93.00 86 LYS A C 1
ATOM 657 O O . LYS A 1 86 ? -24.030 11.525 -3.451 1.00 93.00 86 LYS A O 1
ATOM 662 N N . GLN A 1 87 ? -24.498 11.472 -1.261 1.00 90.00 87 GLN A N 1
ATOM 663 C CA . GLN A 1 87 ? -25.002 10.097 -1.266 1.00 90.00 87 GLN A CA 1
ATOM 664 C C . GLN A 1 87 ? -26.273 9.954 -2.113 1.00 90.00 87 GLN A C 1
ATOM 666 O O . GLN A 1 87 ? -26.392 8.989 -2.862 1.00 90.00 87 GLN A O 1
ATOM 671 N N . ALA A 1 88 ? -27.175 10.939 -2.084 1.00 89.12 88 ALA A N 1
ATOM 672 C CA . ALA A 1 88 ? -28.360 10.959 -2.937 1.00 89.12 88 ALA A CA 1
ATOM 673 C C . ALA A 1 88 ? -28.010 11.090 -4.431 1.00 89.12 88 ALA A C 1
ATOM 675 O O . ALA A 1 88 ? -28.640 10.443 -5.264 1.00 89.12 88 ALA A O 1
ATOM 676 N N . ALA A 1 89 ? -26.989 11.878 -4.784 1.00 86.38 89 ALA A N 1
ATOM 677 C CA . ALA A 1 89 ? -26.513 11.986 -6.164 1.00 86.38 89 ALA A CA 1
ATOM 678 C C . ALA A 1 89 ? -25.881 10.675 -6.663 1.00 86.38 89 ALA A C 1
ATOM 680 O O . ALA A 1 89 ? -26.152 10.248 -7.783 1.00 86.38 89 ALA A O 1
ATOM 681 N N . ILE A 1 90 ? -25.098 9.999 -5.817 1.00 83.44 90 ILE A N 1
ATOM 682 C CA . ILE A 1 90 ? -24.511 8.688 -6.132 1.00 83.44 90 ILE A CA 1
ATOM 683 C C . ILE A 1 90 ? -25.609 7.627 -6.274 1.00 83.44 90 ILE A C 1
ATOM 685 O O . ILE A 1 90 ? -25.582 6.847 -7.220 1.00 83.44 90 ILE A O 1
ATOM 689 N N . ALA A 1 91 ? -26.609 7.624 -5.390 1.00 84.38 91 ALA A N 1
ATOM 690 C CA . ALA A 1 91 ? -27.741 6.706 -5.482 1.00 84.38 91 ALA A CA 1
ATOM 691 C C . ALA A 1 91 ? -28.555 6.929 -6.763 1.00 84.38 91 ALA A C 1
ATOM 693 O O . ALA A 1 91 ? -28.893 5.962 -7.437 1.00 84.38 91 ALA A O 1
ATOM 694 N N . LYS A 1 92 ? -28.801 8.189 -7.149 1.00 80.56 92 LYS A N 1
ATOM 695 C CA . LYS A 1 92 ? -29.447 8.513 -8.428 1.00 80.56 92 LYS A CA 1
ATOM 696 C C . LYS A 1 92 ? -28.612 8.041 -9.613 1.00 80.56 92 LYS A C 1
ATOM 698 O O . LYS A 1 92 ? -29.157 7.391 -10.491 1.00 80.56 92 LYS A O 1
ATOM 703 N N . ARG A 1 93 ? -27.295 8.279 -9.606 1.00 73.75 93 ARG A N 1
ATOM 704 C CA . ARG A 1 93 ? -26.379 7.804 -10.658 1.00 73.75 93 ARG A CA 1
ATOM 705 C C . ARG A 1 93 ? -26.368 6.277 -10.773 1.00 73.75 93 ARG A C 1
ATOM 707 O O . ARG A 1 93 ? -26.318 5.758 -11.880 1.00 73.75 93 ARG A O 1
ATOM 714 N N . ASN A 1 94 ? -26.451 5.571 -9.649 1.00 73.06 94 ASN A N 1
ATOM 715 C CA . ASN A 1 94 ? -26.462 4.109 -9.616 1.00 73.06 94 ASN A CA 1
ATOM 716 C C . ASN A 1 94 ? -27.833 3.498 -9.965 1.00 73.06 94 ASN A C 1
ATOM 718 O O . ASN A 1 94 ? -27.910 2.293 -10.182 1.00 73.06 94 ASN A O 1
ATOM 722 N N . GLN A 1 95 ? -28.905 4.297 -10.006 1.00 69.12 95 GLN A N 1
ATOM 723 C CA . GLN A 1 95 ? -30.255 3.854 -10.374 1.00 69.12 95 GLN A CA 1
ATOM 724 C C . GLN A 1 95 ? -30.600 4.077 -11.856 1.00 69.12 95 GLN A C 1
ATOM 726 O O . GLN A 1 95 ? -31.666 3.642 -12.288 1.00 69.12 95 GLN A O 1
ATOM 731 N N . VAL A 1 96 ? -29.728 4.708 -12.651 1.00 59.75 96 VAL A N 1
ATOM 732 C CA . VAL A 1 96 ? -29.983 4.908 -14.086 1.00 59.75 96 VAL A CA 1
ATOM 733 C C . VAL A 1 96 ? -29.656 3.626 -14.854 1.00 59.75 96 VAL A C 1
ATOM 735 O O . VAL A 1 96 ? -28.501 3.206 -14.929 1.00 59.75 96 VAL A O 1
ATOM 738 N N . GLN A 1 97 ? -30.686 3.001 -15.428 1.00 62.84 97 GLN A N 1
ATOM 739 C CA . GLN A 1 97 ? -30.539 1.915 -16.400 1.00 62.84 97 GLN A CA 1
ATOM 740 C C . GLN A 1 97 ? -29.983 2.474 -17.726 1.00 62.84 97 GLN A C 1
ATOM 742 O O . GLN A 1 97 ? -30.318 3.606 -18.092 1.00 62.84 97 GLN A O 1
ATOM 747 N N . PRO A 1 98 ? -29.149 1.720 -18.469 1.00 57.41 98 PRO A N 1
ATOM 748 C CA . PRO A 1 98 ? -28.570 2.177 -19.731 1.00 57.41 98 PRO A CA 1
ATOM 749 C C . PRO A 1 98 ? -29.669 2.323 -20.796 1.00 57.41 98 PRO A C 1
ATOM 751 O O . PRO A 1 98 ? -30.027 1.360 -21.466 1.00 57.41 98 PRO A O 1
ATOM 754 N N . GLY A 1 99 ? -3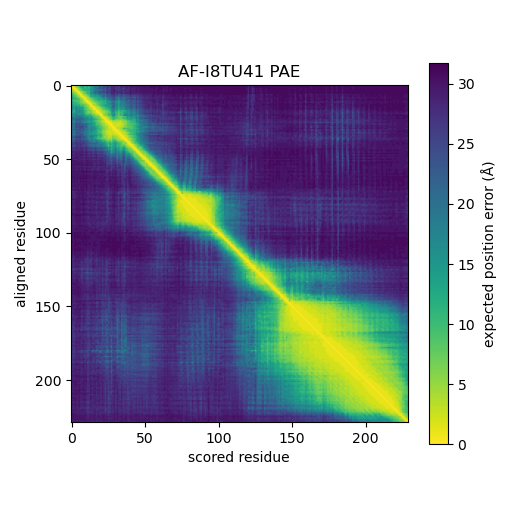0.234 3.525 -20.923 1.00 64.88 99 GLY A N 1
ATOM 755 C CA . GLY A 1 99 ? -31.295 3.822 -21.891 1.00 64.88 99 GLY A CA 1
ATOM 756 C C . GLY A 1 99 ? -32.206 4.997 -21.533 1.00 64.88 99 GLY A C 1
ATOM 757 O O . GLY A 1 99 ? -32.870 5.507 -22.425 1.00 64.88 99 GLY A O 1
ATOM 758 N N . ASP A 1 100 ? -32.204 5.463 -20.280 1.00 59.47 100 ASP A N 1
ATOM 759 C CA . ASP A 1 100 ? -33.088 6.550 -19.812 1.00 59.47 100 ASP A CA 1
ATOM 760 C C . ASP A 1 100 ? -32.336 7.882 -19.599 1.00 59.47 100 ASP A C 1
ATOM 762 O O . ASP A 1 100 ? -32.651 8.685 -18.722 1.00 59.47 100 ASP A O 1
ATOM 766 N N . LEU A 1 101 ? -31.277 8.105 -20.387 1.00 62.12 101 LEU A N 1
ATOM 767 C CA . LEU A 1 101 ? -30.635 9.416 -20.499 1.00 62.12 101 LEU A CA 1
ATOM 768 C C . LEU A 1 101 ? -31.583 10.325 -21.300 1.00 62.12 101 LEU A C 1
ATOM 770 O O . LEU A 1 101 ? -31.828 10.022 -22.471 1.00 62.12 101 LEU A O 1
ATOM 774 N N . PRO A 1 102 ? -32.127 11.417 -20.723 1.00 56.81 102 PRO A N 1
ATOM 775 C CA . PRO A 1 102 ? -32.908 12.364 -21.507 1.00 56.81 102 PRO A CA 1
ATOM 776 C C . PRO A 1 102 ? -32.031 12.944 -22.630 1.00 56.81 102 PRO A C 1
ATOM 778 O O . PRO A 1 102 ? -30.824 13.123 -22.430 1.00 56.81 102 PRO A O 1
ATOM 781 N N . PRO A 1 103 ? -32.603 13.230 -23.815 1.00 47.12 103 PRO A N 1
ATOM 782 C CA . PRO A 1 103 ? -31.861 13.844 -24.906 1.00 47.12 103 PRO A CA 1
ATOM 783 C C . PRO A 1 103 ? -31.269 15.173 -24.427 1.00 47.12 103 PRO A C 1
ATOM 785 O O . PRO A 1 103 ? -31.967 16.035 -23.895 1.00 47.12 103 PRO A O 1
ATOM 788 N N . SER A 1 104 ? -29.955 15.290 -24.589 1.00 53.91 104 SER A N 1
ATOM 789 C CA . SER A 1 104 ? -29.106 16.401 -24.161 1.00 53.91 104 SER A CA 1
ATOM 790 C C . SER A 1 104 ? -29.380 17.686 -24.965 1.00 53.91 104 SER A C 1
ATOM 792 O O . SER A 1 104 ? -28.520 18.100 -25.735 1.00 53.91 104 SER A O 1
ATOM 794 N N . ASP A 1 105 ? -30.564 18.298 -24.830 1.00 47.41 105 ASP A N 1
ATOM 795 C CA . ASP A 1 105 ? -30.867 19.607 -25.452 1.00 47.41 105 ASP A CA 1
ATOM 796 C C . ASP A 1 105 ? -31.899 20.473 -24.694 1.00 47.41 105 ASP A C 1
ATOM 798 O O . ASP A 1 105 ? -32.442 21.436 -25.224 1.00 47.41 105 ASP A O 1
ATOM 802 N N . SER A 1 106 ? -32.212 20.165 -23.433 1.00 44.25 106 SER A N 1
ATOM 803 C CA . SER A 1 106 ? -33.106 21.025 -22.644 1.00 44.25 106 SER A CA 1
ATOM 804 C C . SER A 1 106 ? -32.750 20.997 -21.164 1.00 44.25 106 SER A C 1
ATOM 806 O O . SER A 1 106 ? -33.414 20.320 -20.390 1.00 44.25 106 SER A O 1
ATOM 808 N N . GLU A 1 107 ? -31.675 21.705 -20.815 1.00 39.12 107 GLU A N 1
ATOM 809 C CA . GLU A 1 107 ? -31.423 22.433 -19.554 1.00 39.12 107 GLU A CA 1
ATOM 810 C C . GLU A 1 107 ? -30.067 23.138 -19.738 1.00 39.12 107 GLU A C 1
ATOM 812 O O . GLU A 1 107 ? -29.008 22.676 -19.313 1.00 39.12 107 GLU A O 1
ATOM 817 N N . SER A 1 108 ? -30.112 24.242 -20.490 1.00 47.22 108 SER A N 1
ATOM 818 C CA . SER A 1 108 ? -29.081 25.281 -20.467 1.00 47.22 108 SER A CA 1
ATOM 819 C C . SER A 1 108 ? -28.978 25.819 -19.041 1.00 47.22 108 SER A C 1
ATOM 821 O O . SER A 1 108 ? -30.009 26.027 -18.407 1.00 47.22 108 SER A O 1
ATOM 823 N N . GLU A 1 109 ? -27.757 26.120 -18.597 1.00 45.84 109 GLU A N 1
ATOM 824 C CA . GLU A 1 109 ? -27.416 26.756 -17.312 1.00 45.84 109 GLU A CA 1
ATOM 825 C C . GLU A 1 109 ? -27.283 25.819 -16.091 1.00 45.84 109 GLU A C 1
ATOM 827 O O . GLU A 1 109 ? -28.095 25.889 -15.176 1.00 45.84 109 GLU A O 1
ATOM 832 N N . VAL A 1 110 ? -26.215 25.002 -16.010 1.00 44.97 110 VAL A N 1
ATOM 833 C CA . VAL A 1 110 ? -25.330 24.880 -14.816 1.00 44.97 110 VAL A CA 1
ATOM 834 C C . VAL A 1 110 ? -24.374 23.675 -14.907 1.00 44.97 110 VAL A C 1
ATOM 836 O O . VAL A 1 110 ? -24.785 22.533 -15.074 1.00 44.97 110 VAL A O 1
ATOM 839 N N . SER A 1 111 ? -23.092 23.941 -14.615 1.00 36.38 111 SER A N 1
ATOM 840 C CA . SER A 1 111 ? -22.040 23.010 -14.139 1.00 36.38 111 SER A CA 1
ATOM 841 C C . SER A 1 111 ? -21.129 22.269 -15.141 1.00 36.38 111 SER A C 1
ATOM 843 O O . SER A 1 111 ? -21.009 21.052 -15.130 1.00 36.38 111 SER A O 1
ATOM 845 N N . GLY A 1 112 ? -20.328 23.015 -15.903 1.00 48.91 112 GLY A N 1
ATOM 846 C CA . GLY A 1 112 ? -18.905 23.254 -15.585 1.00 48.91 112 GLY A CA 1
ATOM 847 C C . GLY A 1 112 ? -17.937 22.115 -15.199 1.00 48.91 112 GLY A C 1
ATOM 848 O O . GLY A 1 112 ? -16.928 22.431 -14.576 1.00 48.91 112 GLY A O 1
ATOM 849 N N . VAL A 1 113 ? -18.171 20.832 -15.503 1.00 45.78 113 VAL A N 1
ATOM 850 C CA . VAL A 1 113 ? -17.150 19.770 -15.300 1.00 45.78 113 VAL A CA 1
ATOM 851 C C . VAL A 1 113 ? -17.199 18.711 -16.411 1.00 45.78 113 VAL A C 1
ATOM 853 O O . VAL A 1 113 ? -17.408 17.530 -16.155 1.00 45.78 113 VAL A O 1
ATOM 856 N N . SER A 1 114 ? -17.019 19.127 -17.665 1.00 44.41 114 SER A N 1
ATOM 857 C CA . SER A 1 114 ? -16.558 18.225 -18.738 1.00 44.41 114 SER A CA 1
ATOM 858 C C . SER A 1 114 ? -15.899 18.964 -19.915 1.00 44.41 114 SER A C 1
ATOM 860 O O . SER A 1 114 ? -15.841 18.426 -21.013 1.00 44.41 114 SER A O 1
ATOM 862 N N . GLU A 1 115 ? -15.374 20.171 -19.691 1.00 45.25 115 GLU A N 1
ATOM 863 C CA . GLU A 1 115 ? -14.609 20.946 -20.689 1.00 45.25 115 GLU A CA 1
ATOM 864 C C . GLU A 1 115 ? -13.190 21.265 -20.178 1.00 45.25 115 GLU A C 1
ATOM 866 O O . GLU A 1 115 ? -12.589 22.280 -20.493 1.00 45.25 115 GLU A O 1
ATOM 871 N N . GLY A 1 116 ? -12.628 20.395 -19.332 1.00 46.03 116 GLY A N 1
ATOM 872 C CA . GLY A 1 116 ? -11.283 20.596 -18.777 1.00 46.03 116 GLY A CA 1
ATOM 873 C C . GLY A 1 116 ? -10.134 20.176 -19.701 1.00 46.03 116 GLY A C 1
ATOM 874 O O . GLY A 1 116 ? -8.987 20.496 -19.403 1.00 46.03 116 GLY A O 1
ATOM 875 N N . ASP A 1 117 ? -10.413 19.456 -20.792 1.00 53.31 117 ASP A N 1
ATOM 876 C CA . ASP A 1 117 ? -9.378 19.005 -21.741 1.00 53.31 117 ASP A CA 1
ATOM 877 C C . ASP A 1 117 ? -9.224 19.959 -22.942 1.00 53.31 117 ASP A C 1
ATOM 879 O O . ASP A 1 117 ? -8.208 19.929 -23.630 1.00 53.31 117 ASP A O 1
ATOM 883 N N . GLU A 1 118 ? -10.199 20.850 -23.167 1.00 55.28 118 GLU A N 1
ATOM 884 C CA . GLU A 1 118 ? -10.196 21.809 -24.284 1.00 55.28 118 GLU A CA 1
ATOM 885 C C . GLU A 1 118 ? -9.719 23.217 -23.880 1.00 55.28 118 GLU A C 1
ATOM 887 O O . GLU A 1 118 ? -9.295 23.987 -24.742 1.00 55.28 118 GLU A O 1
ATOM 892 N N . GLU 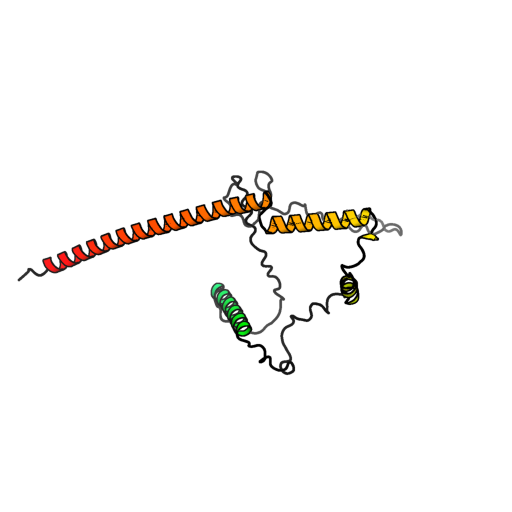A 1 119 ? -9.708 23.548 -22.582 1.00 59.66 119 GLU A N 1
ATOM 893 C CA . GLU A 1 119 ? -9.289 24.869 -22.075 1.00 59.66 119 GLU A CA 1
ATOM 894 C C . GLU A 1 119 ? -7.845 24.901 -21.519 1.00 59.66 119 GLU A C 1
ATOM 896 O O . GLU A 1 119 ? -7.289 25.965 -21.236 1.00 59.66 119 GLU A O 1
ATOM 901 N N . LEU A 1 120 ? -7.176 23.744 -21.427 1.00 69.19 120 LEU A N 1
ATOM 902 C CA . LEU A 1 120 ? -5.723 23.675 -21.245 1.00 69.19 120 LEU A CA 1
ATOM 903 C C . LEU A 1 120 ? -5.039 23.833 -22.614 1.00 69.19 120 LEU A C 1
ATOM 905 O O . LEU A 1 120 ? -5.507 23.248 -23.592 1.00 69.19 120 LEU A O 1
ATOM 909 N N . PRO A 1 121 ? -3.923 24.582 -22.740 1.00 74.25 121 PRO A N 1
ATOM 910 C CA . PRO A 1 121 ? -3.223 24.685 -24.016 1.00 74.25 121 PRO A CA 1
ATOM 911 C C . PRO A 1 121 ? -2.856 23.279 -24.494 1.00 74.25 121 PRO A C 1
ATOM 913 O O . PRO A 1 121 ? -2.134 22.563 -23.797 1.00 74.25 121 PRO A O 1
ATOM 916 N N . SER A 1 122 ? -3.382 22.893 -25.663 1.00 77.62 122 SER A N 1
ATOM 917 C CA . SER A 1 122 ? -3.210 21.556 -26.236 1.00 77.62 122 SER A CA 1
ATOM 918 C C . SER A 1 122 ? -1.743 21.150 -26.166 1.00 77.62 122 SER A C 1
ATOM 920 O O . SER A 1 122 ? -0.885 21.744 -26.825 1.00 77.62 122 SER A O 1
ATOM 922 N N . ASN A 1 123 ? -1.439 20.163 -25.319 1.00 72.94 123 ASN A N 1
ATOM 923 C CA . ASN A 1 123 ? -0.086 19.652 -25.212 1.00 72.94 123 ASN A CA 1
ATOM 924 C C . ASN A 1 123 ? 0.241 18.964 -26.549 1.00 72.94 123 ASN A C 1
ATOM 926 O O . ASN A 1 123 ? -0.392 17.956 -26.876 1.00 72.94 123 ASN A O 1
ATOM 930 N N . PRO A 1 124 ? 1.219 19.455 -27.331 1.00 79.56 124 PRO A N 1
ATOM 931 C CA . PRO A 1 124 ? 1.511 18.931 -28.667 1.00 79.56 124 PRO A CA 1
ATOM 932 C C . PRO A 1 124 ? 1.908 17.443 -28.664 1.00 79.56 124 PRO A C 1
ATOM 934 O O . PRO A 1 124 ? 1.808 16.774 -29.694 1.00 79.56 124 PRO A O 1
ATOM 937 N N . ASN A 1 125 ? 2.287 16.896 -27.504 1.00 71.81 125 ASN A N 1
ATOM 938 C CA . ASN A 1 125 ? 2.591 15.475 -27.328 1.00 71.81 125 ASN A CA 1
ATOM 939 C C . ASN A 1 125 ? 1.341 14.591 -27.093 1.00 71.81 125 ASN A C 1
ATOM 941 O O . ASN A 1 125 ? 1.420 13.371 -27.242 1.00 71.81 125 ASN A O 1
ATOM 945 N N . HIS A 1 126 ? 0.174 15.176 -26.800 1.00 75.31 126 HIS A N 1
ATOM 946 C CA . HIS A 1 126 ? -1.102 14.479 -26.555 1.00 75.31 126 HIS A CA 1
ATOM 947 C C . HIS A 1 126 ? -2.044 14.438 -27.774 1.00 75.31 126 HIS A C 1
ATOM 949 O O . HIS A 1 126 ? -3.240 14.184 -27.646 1.00 75.31 126 HIS A O 1
ATOM 955 N N . THR A 1 127 ? -1.534 14.654 -28.987 1.00 79.00 127 THR A N 1
ATOM 956 C CA . THR A 1 127 ? -2.372 14.625 -30.197 1.00 79.00 127 THR A CA 1
ATOM 957 C C . THR A 1 127 ? -2.800 13.202 -30.586 1.00 79.00 127 THR A C 1
ATOM 959 O O . THR A 1 127 ? -2.092 12.223 -30.358 1.00 79.00 127 THR A O 1
ATOM 962 N N . ALA A 1 128 ? -3.942 13.054 -31.266 1.00 73.69 128 ALA A N 1
ATOM 963 C CA . ALA A 1 128 ? -4.433 11.754 -31.751 1.00 73.69 128 ALA A CA 1
ATOM 964 C C . ALA A 1 128 ? -3.417 10.986 -32.632 1.00 73.69 128 ALA A C 1
ATOM 966 O O . ALA A 1 128 ? -3.455 9.757 -32.706 1.00 73.69 128 ALA A O 1
ATOM 967 N N . LYS A 1 129 ? -2.470 11.703 -33.255 1.00 73.75 129 LYS A N 1
ATOM 968 C CA . LYS A 1 129 ? -1.378 11.136 -34.057 1.00 73.75 129 LYS A CA 1
ATOM 969 C C . LYS A 1 129 ? -0.349 10.388 -33.201 1.00 73.75 129 LYS A C 1
ATOM 971 O O . LYS A 1 129 ? 0.058 9.299 -33.601 1.00 73.75 129 LYS A O 1
ATOM 976 N N . SER A 1 130 ? 0.010 10.884 -32.011 1.00 71.88 130 SER A N 1
ATOM 977 C CA . SER A 1 130 ? 0.936 10.166 -31.114 1.00 71.88 130 SER A CA 1
ATOM 978 C C . SER A 1 130 ? 0.328 8.846 -30.624 1.00 71.88 130 SER A C 1
ATOM 980 O O . SER A 1 130 ? 1.000 7.820 -30.577 1.00 71.88 130 SER A O 1
ATOM 982 N N . ARG A 1 131 ? -0.992 8.824 -30.396 1.00 72.19 131 ARG A N 1
ATOM 983 C CA . ARG A 1 131 ? -1.746 7.608 -30.041 1.00 72.19 131 ARG A CA 1
ATOM 984 C C . ARG A 1 131 ? -1.829 6.578 -31.172 1.00 72.19 131 ARG A C 1
ATOM 986 O O . ARG A 1 131 ? -2.076 5.409 -30.891 1.00 72.19 131 ARG A O 1
ATOM 993 N N . SER A 1 132 ? -1.678 6.990 -32.433 1.00 72.44 132 SER A N 1
ATOM 994 C CA . SER A 1 132 ? -1.709 6.073 -33.584 1.00 72.44 132 SER A CA 1
ATOM 995 C C . SER A 1 132 ? -0.387 5.328 -33.792 1.00 72.44 132 SER A C 1
ATOM 997 O O . SER A 1 132 ? -0.413 4.154 -34.131 1.00 72.44 132 SER A O 1
ATOM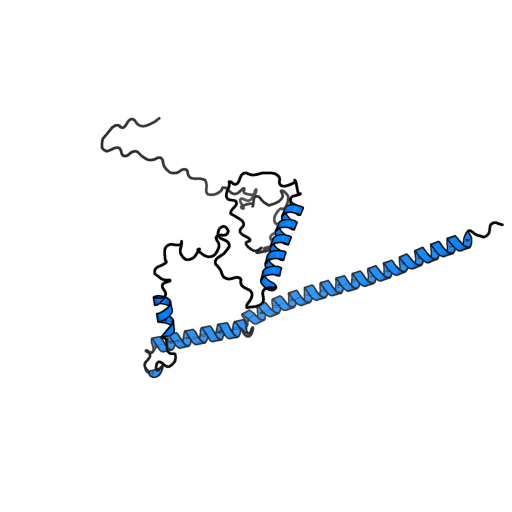 999 N N . GLN A 1 133 ? 0.753 5.942 -33.460 1.00 69.19 133 GLN A N 1
ATOM 1000 C CA . GLN A 1 133 ? 2.076 5.322 -33.625 1.00 69.19 133 GLN A CA 1
ATOM 1001 C C . GLN A 1 133 ? 2.300 4.098 -32.724 1.00 69.19 133 GLN A C 1
ATOM 1003 O O . GLN A 1 133 ? 3.039 3.192 -33.095 1.00 69.19 133 GLN A O 1
ATOM 1008 N N . LEU A 1 134 ? 1.641 4.044 -31.562 1.00 65.94 134 LEU A N 1
ATOM 1009 C CA . LEU A 1 134 ? 1.708 2.891 -30.657 1.00 65.94 134 LEU A CA 1
ATOM 1010 C C . LEU A 1 134 ? 0.870 1.695 -31.149 1.00 65.94 134 LEU A C 1
ATOM 1012 O O . LEU A 1 134 ? 1.062 0.581 -30.681 1.00 65.94 134 LEU A O 1
ATOM 1016 N N . LYS A 1 135 ? -0.069 1.905 -32.081 1.00 67.81 135 LYS A N 1
ATOM 1017 C CA . LYS A 1 135 ? -0.993 0.855 -32.547 1.00 67.81 135 LYS A CA 1
ATOM 1018 C C . LYS A 1 135 ? -0.408 -0.001 -33.673 1.00 67.81 135 LYS A C 1
ATOM 1020 O O . LYS A 1 135 ? -0.836 -1.136 -33.836 1.00 67.81 135 LYS A O 1
ATOM 1025 N N . ASP A 1 136 ? 0.597 0.506 -34.385 1.00 61.34 136 ASP A N 1
ATOM 1026 C CA . ASP A 1 136 ? 1.224 -0.178 -35.526 1.00 61.34 136 ASP A CA 1
ATOM 1027 C C . ASP A 1 136 ? 2.431 -1.058 -35.136 1.00 61.34 136 ASP A C 1
ATOM 1029 O O . ASP A 1 136 ? 3.136 -1.599 -35.998 1.00 61.34 136 ASP A O 1
ATOM 1033 N N . SER A 1 137 ? 2.709 -1.234 -33.838 1.00 62.44 137 SER A N 1
ATOM 1034 C CA . SER A 1 137 ? 3.718 -2.190 -33.373 1.00 62.44 137 SER A CA 1
ATOM 1035 C C . SER A 1 137 ? 3.166 -3.618 -33.440 1.00 62.44 137 SER A C 1
ATOM 1037 O O . SER A 1 137 ? 2.761 -4.189 -32.430 1.00 62.44 137 SER A O 1
ATOM 1039 N N . ASN A 1 138 ? 3.135 -4.193 -34.644 1.00 63.91 138 ASN A N 1
ATOM 1040 C CA . ASN A 1 138 ? 2.849 -5.615 -34.834 1.00 63.91 138 ASN A CA 1
ATOM 1041 C C . ASN A 1 138 ? 3.883 -6.463 -34.059 1.00 63.91 138 ASN A C 1
ATOM 1043 O O . ASN A 1 138 ? 5.084 -6.285 -34.296 1.00 63.91 138 ASN A O 1
ATOM 1047 N N . PRO A 1 139 ? 3.453 -7.381 -33.169 1.00 61.34 139 PRO A N 1
ATOM 1048 C CA . PRO A 1 139 ? 4.350 -8.233 -32.380 1.00 61.34 139 PRO A CA 1
ATOM 1049 C C . PRO A 1 139 ? 5.072 -9.295 -33.226 1.00 61.34 139 PRO A C 1
ATOM 1051 O O . PRO A 1 139 ? 6.050 -9.875 -32.767 1.00 61.34 139 PRO A O 1
ATOM 1054 N N . ASP A 1 140 ? 4.637 -9.500 -34.471 1.00 59.34 140 ASP A N 1
ATOM 1055 C CA . ASP A 1 140 ? 5.184 -10.493 -35.403 1.00 59.34 140 ASP A CA 1
ATOM 1056 C C . ASP A 1 140 ? 6.354 -9.967 -36.253 1.00 59.34 140 ASP A C 1
ATOM 1058 O O . ASP A 1 140 ? 6.742 -10.594 -37.237 1.00 59.34 140 ASP A O 1
ATOM 1062 N N . LYS A 1 141 ? 6.935 -8.803 -35.921 1.00 61.16 141 LYS A N 1
ATOM 1063 C CA . LYS A 1 141 ? 8.168 -8.356 -36.587 1.00 61.16 141 LYS A CA 1
ATOM 1064 C C . LYS A 1 141 ? 9.291 -9.334 -36.248 1.00 61.16 141 LYS A C 1
ATOM 1066 O O . LYS A 1 141 ? 9.713 -9.413 -35.099 1.00 61.16 141 LYS A O 1
ATOM 1071 N N . ASP A 1 142 ? 9.754 -10.058 -37.264 1.00 59.84 142 ASP A N 1
ATOM 1072 C CA . ASP A 1 142 ? 10.765 -11.111 -37.201 1.00 59.84 142 ASP A CA 1
ATOM 1073 C C . ASP A 1 142 ? 11.886 -10.818 -36.188 1.00 59.84 142 ASP A C 1
ATOM 1075 O O . ASP A 1 142 ? 12.863 -10.124 -36.483 1.00 59.84 142 ASP A O 1
ATOM 1079 N N . MET A 1 143 ? 11.803 -11.437 -35.004 1.00 60.06 143 MET A N 1
ATOM 1080 C CA . MET A 1 143 ? 12.841 -11.403 -33.956 1.00 60.06 143 MET A CA 1
ATOM 1081 C C . MET A 1 143 ? 14.229 -11.820 -34.494 1.00 60.06 143 MET A C 1
ATOM 1083 O O . MET A 1 143 ? 15.279 -11.493 -33.928 1.00 60.06 143 MET A O 1
ATOM 1087 N N . SER A 1 144 ? 14.238 -12.517 -35.635 1.00 67.75 144 SER A N 1
ATOM 1088 C CA . SER A 1 144 ? 15.411 -12.930 -36.402 1.00 67.75 144 SER A CA 1
ATOM 1089 C C . SER A 1 144 ? 16.171 -11.784 -37.087 1.00 67.75 144 SER A C 1
ATOM 1091 O O . SER A 1 144 ?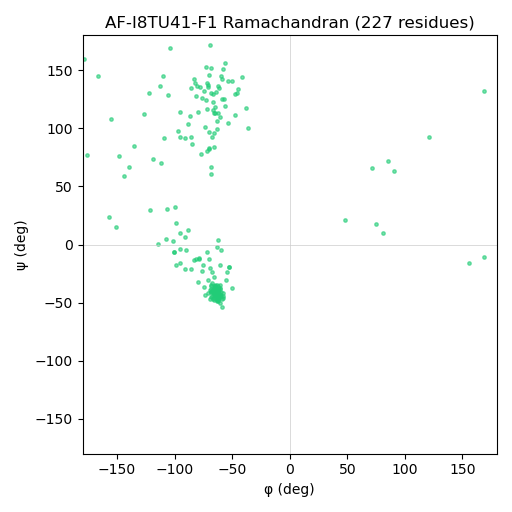 17.346 -11.972 -37.395 1.00 67.75 144 SER A O 1
ATOM 1093 N N . GLN A 1 145 ? 15.568 -10.616 -37.315 1.00 73.69 145 GLN A N 1
ATOM 1094 C CA . GLN A 1 145 ? 16.235 -9.479 -37.974 1.00 73.69 145 GLN A CA 1
ATOM 1095 C C . GLN A 1 145 ? 16.721 -8.402 -36.993 1.00 73.69 145 GLN A C 1
ATOM 1097 O O . GLN A 1 145 ? 17.433 -7.483 -37.392 1.00 73.69 145 GLN A O 1
ATOM 1102 N N . LEU A 1 146 ? 16.377 -8.529 -35.708 1.00 75.00 146 LEU A N 1
ATOM 1103 C CA . LEU A 1 146 ? 16.752 -7.568 -34.674 1.00 75.00 146 LEU A CA 1
ATOM 1104 C C . LEU A 1 146 ? 18.243 -7.646 -34.336 1.00 75.00 146 LEU A C 1
ATOM 1106 O O . LEU A 1 146 ? 18.817 -8.735 -34.200 1.00 75.00 146 LEU A O 1
ATOM 1110 N N . SER A 1 147 ? 18.858 -6.477 -34.160 1.00 84.25 147 SER A N 1
ATOM 1111 C CA . SER A 1 147 ? 20.253 -6.346 -33.738 1.00 84.25 147 SER A CA 1
ATOM 1112 C C . SER A 1 147 ? 20.473 -7.043 -32.391 1.00 84.25 147 SER A C 1
ATOM 1114 O O . SER A 1 147 ? 19.575 -7.093 -31.552 1.00 84.25 147 SER A O 1
ATOM 1116 N N . ARG A 1 148 ? 21.685 -7.554 -32.124 1.00 86.25 148 ARG A N 1
ATOM 1117 C CA . ARG A 1 148 ? 22.026 -8.212 -30.841 1.00 86.25 148 ARG A CA 1
ATOM 1118 C C . ARG A 1 148 ? 21.624 -7.358 -29.631 1.00 86.25 148 ARG A C 1
ATOM 1120 O O . ARG A 1 148 ? 21.121 -7.887 -28.648 1.00 86.25 148 ARG A O 1
ATOM 1127 N N . ARG A 1 149 ? 21.783 -6.037 -29.756 1.00 87.38 149 ARG A N 1
ATOM 1128 C CA . ARG A 1 149 ? 21.401 -5.049 -28.741 1.00 87.38 149 ARG A CA 1
ATOM 1129 C C . ARG A 1 149 ? 19.887 -4.933 -28.553 1.00 87.38 149 ARG A C 1
ATOM 1131 O O . ARG A 1 149 ? 19.424 -4.706 -27.444 1.00 87.38 149 ARG A O 1
ATOM 1138 N N . GLU A 1 150 ? 19.122 -5.071 -29.627 1.00 87.31 150 GLU A N 1
ATOM 1139 C CA . GLU A 1 150 ? 17.659 -5.014 -29.586 1.00 87.31 150 GLU A CA 1
ATOM 1140 C C . GLU A 1 150 ? 17.082 -6.298 -28.990 1.00 87.31 150 GLU A C 1
ATOM 1142 O O . GLU A 1 150 ? 16.143 -6.234 -28.205 1.00 87.31 150 GLU A O 1
ATOM 1147 N N . ARG A 1 151 ? 17.690 -7.456 -29.278 1.00 87.44 151 ARG A N 1
ATOM 1148 C CA . ARG A 1 151 ? 17.302 -8.728 -28.652 1.00 87.44 151 ARG A CA 1
ATOM 1149 C C . ARG A 1 151 ? 17.518 -8.714 -27.145 1.00 87.44 151 ARG A C 1
ATOM 1151 O O . ARG A 1 151 ? 16.595 -9.043 -26.413 1.00 87.44 151 ARG A O 1
ATOM 1158 N N . GLU A 1 152 ? 18.691 -8.270 -26.698 1.00 91.94 152 GLU A N 1
ATOM 1159 C CA . GLU A 1 152 ? 18.988 -8.138 -25.268 1.00 91.94 152 GLU A CA 1
ATOM 1160 C C . GLU A 1 152 ? 18.057 -7.119 -24.592 1.00 91.94 152 GLU A C 1
ATOM 1162 O O . GLU A 1 152 ? 17.590 -7.347 -23.482 1.00 91.94 152 GLU A O 1
ATOM 1167 N N . ALA A 1 153 ? 17.714 -6.019 -25.273 1.00 93.06 153 ALA A N 1
ATOM 1168 C CA . ALA A 1 153 ? 16.763 -5.047 -24.739 1.00 93.06 153 ALA A CA 1
ATOM 1169 C C . ALA A 1 153 ? 15.351 -5.636 -24.568 1.00 93.06 153 ALA A C 1
ATOM 1171 O O . ALA A 1 153 ? 14.704 -5.358 -23.559 1.00 93.06 153 ALA A O 1
ATOM 1172 N N . ILE A 1 154 ? 14.879 -6.450 -25.518 1.00 90.12 154 ILE A N 1
ATOM 1173 C CA . ILE A 1 154 ? 13.570 -7.113 -25.424 1.00 90.12 154 ILE A CA 1
ATOM 1174 C C . ILE A 1 154 ? 13.591 -8.205 -24.354 1.00 90.12 154 ILE A C 1
ATOM 1176 O O . ILE A 1 154 ? 12.649 -8.307 -23.575 1.00 90.12 154 ILE A O 1
ATOM 1180 N N . GLU A 1 155 ? 14.659 -8.993 -24.268 1.00 92.56 155 GLU A N 1
ATOM 1181 C CA . GLU A 1 155 ? 14.809 -10.013 -23.227 1.00 92.56 155 GLU A CA 1
ATOM 1182 C C . GLU A 1 155 ? 14.835 -9.374 -21.833 1.00 92.56 155 GLU A C 1
ATOM 1184 O O . GLU A 1 155 ? 14.059 -9.768 -20.966 1.00 92.56 155 GLU A O 1
ATOM 1189 N N . ALA A 1 156 ? 15.594 -8.290 -21.649 1.00 95.56 156 ALA A N 1
ATOM 1190 C CA . ALA A 1 156 ? 15.603 -7.531 -20.403 1.00 95.56 156 ALA A CA 1
ATOM 1191 C C . ALA A 1 156 ? 14.223 -6.940 -20.058 1.00 95.56 156 ALA A C 1
ATOM 1193 O O . ALA A 1 156 ? 13.860 -6.854 -18.884 1.00 95.56 156 ALA A O 1
ATOM 1194 N N . GLN A 1 157 ? 13.434 -6.522 -21.054 1.00 94.88 157 GLN A N 1
ATOM 1195 C CA . GLN A 1 157 ? 12.048 -6.093 -20.834 1.00 94.88 157 GLN A CA 1
ATOM 1196 C C . GLN A 1 157 ? 11.168 -7.266 -20.389 1.00 94.88 157 GLN A C 1
ATOM 1198 O O . GLN A 1 157 ? 10.475 -7.150 -19.380 1.00 94.88 157 GLN A O 1
ATOM 1203 N N . GLN A 1 158 ? 11.253 -8.413 -21.064 1.00 95.00 158 GLN A N 1
ATOM 1204 C CA . GLN A 1 158 ? 10.492 -9.613 -20.712 1.00 95.00 158 GLN A CA 1
ATOM 1205 C C . GLN A 1 158 ? 10.854 -10.146 -19.321 1.00 95.00 158 GLN A C 1
ATOM 1207 O O . GLN A 1 158 ? 9.976 -10.572 -18.575 1.00 95.00 158 GLN A O 1
ATOM 1212 N N . GLU A 1 159 ? 12.129 -10.120 -18.936 1.00 95.38 159 GLU A N 1
ATOM 1213 C CA . GLU A 1 159 ? 12.577 -10.514 -17.599 1.00 95.38 159 GLU A CA 1
ATOM 1214 C C . GLU A 1 159 ? 12.032 -9.584 -16.518 1.00 95.38 159 GLU A C 1
ATOM 1216 O O . GLU A 1 159 ? 11.544 -10.058 -15.491 1.00 95.38 159 GLU A O 1
ATOM 1221 N N . ARG A 1 160 ? 12.037 -8.268 -16.763 1.00 95.12 160 ARG A N 1
ATOM 1222 C CA . ARG A 1 160 ? 11.418 -7.289 -15.858 1.00 95.12 160 ARG A CA 1
ATOM 1223 C C . ARG A 1 160 ? 9.920 -7.524 -15.729 1.00 95.12 160 ARG A C 1
ATOM 1225 O O . ARG A 1 160 ? 9.406 -7.533 -14.617 1.00 95.12 160 ARG A O 1
ATOM 1232 N N . GLU A 1 161 ? 9.220 -7.763 -16.832 1.00 95.81 161 GLU A N 1
ATOM 1233 C CA . GLU A 1 161 ? 7.790 -8.085 -16.813 1.00 95.81 161 GLU A CA 1
ATOM 1234 C C . GLU A 1 161 ? 7.508 -9.383 -16.054 1.00 95.81 161 GLU A C 1
ATOM 1236 O O . GLU A 1 161 ? 6.579 -9.443 -15.249 1.00 95.81 161 GLU A O 1
ATOM 1241 N N . ARG A 1 162 ? 8.333 -10.419 -16.249 1.00 96.12 162 ARG A N 1
ATOM 1242 C CA . ARG A 1 162 ? 8.240 -11.675 -15.494 1.00 96.12 162 ARG A CA 1
ATOM 1243 C C . ARG A 1 162 ? 8.490 -11.454 -14.009 1.00 96.12 162 ARG A C 1
ATOM 1245 O O . ARG A 1 162 ? 7.743 -11.998 -13.201 1.00 96.12 162 ARG A O 1
ATOM 1252 N N . TYR A 1 163 ? 9.491 -10.655 -13.648 1.00 96.38 163 TYR A N 1
ATOM 1253 C CA . TYR A 1 163 ? 9.763 -10.294 -12.260 1.00 96.38 163 TYR A CA 1
ATOM 1254 C C . TYR A 1 163 ? 8.570 -9.570 -11.636 1.00 96.38 163 TYR A C 1
ATOM 1256 O O . TYR A 1 163 ? 8.081 -9.993 -10.594 1.00 96.38 163 TYR A O 1
ATOM 1264 N N . LEU A 1 164 ? 8.048 -8.538 -12.304 1.00 96.38 164 LEU A N 1
ATOM 1265 C CA . LEU A 1 164 ? 6.879 -7.784 -11.849 1.00 96.38 164 LEU A CA 1
ATOM 1266 C C . LEU A 1 164 ? 5.650 -8.683 -11.708 1.00 96.38 164 LEU A C 1
ATOM 1268 O O . LEU A 1 164 ? 4.928 -8.585 -10.719 1.00 96.38 164 LEU A O 1
ATOM 1272 N N . LYS A 1 165 ? 5.442 -9.605 -12.651 1.00 96.81 165 LYS A N 1
ATOM 1273 C CA . LYS A 1 165 ? 4.366 -10.594 -12.579 1.00 96.81 165 LYS A CA 1
ATOM 1274 C C . LYS A 1 165 ? 4.537 -11.530 -11.382 1.00 96.81 165 LYS A C 1
ATOM 1276 O O . LYS A 1 165 ? 3.591 -11.718 -10.628 1.00 96.81 165 LYS A O 1
ATOM 1281 N N . LEU A 1 166 ? 5.729 -12.086 -11.166 1.00 96.94 166 LEU A N 1
ATOM 1282 C CA . LEU A 1 166 ? 6.012 -12.947 -10.012 1.00 96.94 166 LEU A CA 1
ATOM 1283 C C . LEU A 1 166 ? 5.911 -12.190 -8.683 1.00 96.94 166 LEU A C 1
ATOM 1285 O O . LEU A 1 166 ? 5.482 -12.767 -7.686 1.00 96.94 166 LEU A O 1
ATOM 1289 N N . HIS A 1 167 ? 6.290 -10.914 -8.663 1.00 96.50 167 HIS A N 1
ATOM 1290 C CA . HIS A 1 167 ? 6.174 -10.049 -7.496 1.00 96.50 167 HIS A CA 1
ATOM 1291 C C . HIS A 1 167 ? 4.702 -9.758 -7.184 1.00 96.50 167 HIS A C 1
ATOM 1293 O O . HIS A 1 167 ? 4.274 -9.925 -6.047 1.00 96.50 167 HIS A O 1
ATOM 1299 N N . ALA A 1 168 ? 3.898 -9.437 -8.202 1.00 94.81 168 ALA A N 1
ATOM 1300 C CA . ALA A 1 168 ? 2.452 -9.278 -8.065 1.00 94.81 168 ALA A CA 1
ATOM 1301 C C . ALA A 1 168 ? 1.759 -10.580 -7.621 1.00 94.81 168 ALA A C 1
ATOM 1303 O O . ALA A 1 168 ? 0.822 -10.546 -6.829 1.00 94.81 168 ALA A O 1
ATOM 1304 N N . GLU A 1 169 ? 2.242 -11.738 -8.082 1.00 95.31 169 GLU A N 1
ATOM 1305 C CA . GLU A 1 169 ? 1.792 -13.058 -7.620 1.00 95.31 169 GLU A CA 1
ATOM 1306 C C . GLU A 1 169 ? 2.264 -13.400 -6.192 1.00 95.31 169 GLU A C 1
ATOM 1308 O O . GLU A 1 169 ? 1.879 -14.440 -5.658 1.00 95.31 169 GLU A O 1
ATOM 1313 N N . GLY A 1 170 ? 3.109 -12.575 -5.565 1.00 95.69 170 GLY A N 1
ATOM 1314 C CA . GLY A 1 170 ? 3.628 -12.828 -4.221 1.00 95.69 170 GLY A CA 1
ATOM 1315 C C . GLY A 1 170 ? 4.698 -13.921 -4.159 1.00 95.69 170 GLY A C 1
ATOM 1316 O O . GLY A 1 170 ? 4.933 -14.503 -3.102 1.00 95.69 170 GLY A O 1
ATOM 1317 N N . LYS A 1 171 ? 5.317 -14.274 -5.292 1.00 95.44 171 LYS A N 1
ATOM 1318 C CA . LYS A 1 171 ? 6.293 -15.371 -5.379 1.00 95.44 171 LYS A CA 1
ATOM 1319 C C . LYS A 1 171 ? 7.733 -14.926 -5.150 1.00 95.44 171 LYS A C 1
ATOM 1321 O O . LYS A 1 171 ? 8.547 -15.784 -4.814 1.00 95.44 171 LYS A O 1
ATOM 1326 N N . THR A 1 172 ? 8.043 -13.644 -5.323 1.00 96.81 172 THR A N 1
AT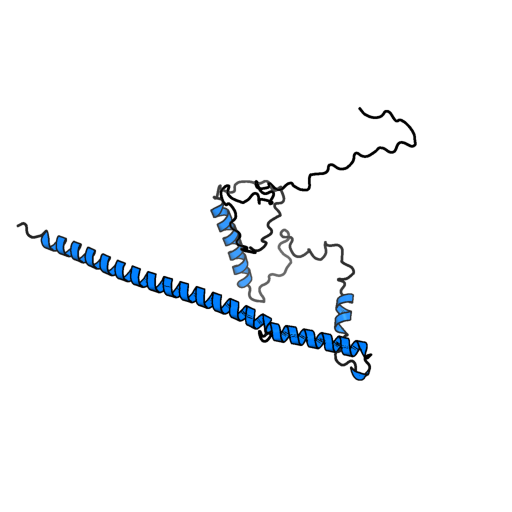OM 1327 C CA . THR A 1 172 ? 9.355 -13.072 -4.985 1.00 96.81 172 THR A CA 1
ATOM 1328 C C . THR A 1 172 ? 9.565 -13.069 -3.473 1.00 96.81 172 THR A C 1
ATOM 1330 O O . THR A 1 172 ? 8.608 -13.017 -2.702 1.00 96.81 172 THR A O 1
ATOM 1333 N N . GLU A 1 173 ? 10.818 -13.140 -3.029 1.00 94.88 173 GLU A N 1
ATOM 1334 C CA . GLU A 1 173 ? 11.152 -13.148 -1.598 1.00 94.88 173 GLU A CA 1
ATOM 1335 C C . GLU A 1 173 ? 10.673 -11.872 -0.893 1.00 94.88 173 GLU A C 1
ATOM 1337 O O . GLU A 1 173 ? 10.127 -11.950 0.206 1.00 94.88 173 GLU A O 1
ATOM 1342 N N . GLU A 1 174 ? 10.776 -10.725 -1.571 1.00 93.81 174 GLU A N 1
ATOM 1343 C CA . GLU A 1 174 ? 10.256 -9.432 -1.110 1.00 93.81 174 GLU A CA 1
ATOM 1344 C C . GLU A 1 174 ? 8.742 -9.485 -0.867 1.00 93.81 174 GLU A C 1
ATOM 1346 O O . GLU A 1 174 ? 8.276 -9.222 0.240 1.00 93.81 174 GLU A O 1
ATOM 1351 N N . ALA A 1 175 ? 7.966 -9.917 -1.866 1.00 96.62 175 ALA A N 1
ATOM 1352 C CA . ALA A 1 175 ? 6.514 -9.961 -1.744 1.00 96.62 175 ALA A CA 1
ATOM 1353 C C . ALA A 1 175 ? 6.057 -11.012 -0.719 1.00 96.62 175 ALA A C 1
ATOM 1355 O O . ALA A 1 175 ? 5.085 -10.796 0.005 1.00 96.62 175 ALA A O 1
ATOM 1356 N N . ARG A 1 176 ? 6.779 -12.134 -0.587 1.00 96.44 176 ARG A N 1
ATOM 1357 C CA . ARG A 1 176 ? 6.536 -13.113 0.486 1.00 96.44 176 ARG A CA 1
ATOM 1358 C C . ARG A 1 176 ? 6.772 -12.512 1.865 1.00 96.44 176 ARG A C 1
ATOM 1360 O O . ARG A 1 176 ? 5.974 -12.767 2.765 1.00 96.44 176 ARG A O 1
ATOM 1367 N N . ALA A 1 177 ? 7.835 -11.728 2.038 1.00 97.69 177 ALA A N 1
ATOM 1368 C CA . ALA A 1 177 ? 8.124 -11.060 3.301 1.00 97.69 177 ALA A CA 1
ATOM 1369 C C . ALA A 1 177 ? 7.025 -10.049 3.661 1.00 97.69 177 ALA A C 1
ATOM 1371 O O . ALA A 1 177 ? 6.560 -10.031 4.801 1.00 97.69 177 ALA A O 1
ATOM 1372 N N . ASP A 1 178 ? 6.547 -9.267 2.693 1.00 95.88 178 ASP A N 1
ATOM 1373 C CA . ASP A 1 178 ? 5.463 -8.310 2.923 1.00 95.88 178 ASP A CA 1
ATOM 1374 C C . ASP A 1 178 ? 4.126 -9.000 3.214 1.00 95.88 178 ASP A C 1
ATOM 1376 O O . ASP A 1 178 ? 3.413 -8.612 4.143 1.00 95.88 178 ASP A O 1
ATOM 1380 N N . LEU A 1 179 ? 3.809 -10.094 2.517 1.00 96.38 179 LEU A N 1
ATOM 1381 C CA . LEU A 1 179 ? 2.647 -10.919 2.847 1.00 96.38 179 LEU A CA 1
ATOM 1382 C C . LEU A 1 179 ? 2.754 -11.535 4.248 1.00 96.38 179 LEU A C 1
ATOM 1384 O O . LEU A 1 179 ? 1.757 -11.549 4.971 1.00 96.38 179 LEU A O 1
ATOM 1388 N N . ALA A 1 180 ? 3.938 -11.998 4.655 1.00 96.69 180 ALA A N 1
ATOM 1389 C CA . ALA A 1 180 ? 4.175 -12.530 5.996 1.00 96.69 180 ALA A CA 1
ATOM 1390 C C . ALA A 1 180 ? 3.996 -11.449 7.075 1.00 96.69 180 ALA A C 1
ATOM 1392 O O . ALA A 1 180 ? 3.324 -11.687 8.079 1.00 96.69 180 ALA A O 1
ATOM 1393 N N . ARG A 1 181 ? 4.503 -10.230 6.845 1.00 96.94 181 ARG A N 1
ATOM 1394 C CA . ARG A 1 181 ? 4.261 -9.075 7.729 1.00 96.94 181 ARG A CA 1
ATOM 1395 C C . ARG A 1 181 ? 2.767 -8.780 7.864 1.00 96.94 181 ARG A C 1
ATOM 1397 O O . ARG A 1 181 ? 2.266 -8.613 8.975 1.00 96.94 181 ARG A O 1
ATOM 1404 N N . LEU A 1 182 ? 2.035 -8.768 6.749 1.00 96.50 182 LEU A N 1
ATOM 1405 C CA . LEU A 1 182 ? 0.586 -8.563 6.764 1.00 96.50 182 LEU A CA 1
ATOM 1406 C C . LEU A 1 182 ? -0.161 -9.704 7.467 1.00 96.50 182 LEU A C 1
ATOM 1408 O O . LEU A 1 182 ? -1.157 -9.440 8.139 1.00 96.50 182 LEU A O 1
ATOM 1412 N N . ALA A 1 183 ? 0.293 -10.952 7.335 1.00 97.25 183 ALA A N 1
ATOM 1413 C CA . ALA A 1 183 ? -0.284 -12.095 8.040 1.00 97.25 183 ALA A CA 1
ATOM 1414 C C . ALA A 1 183 ? -0.155 -11.940 9.562 1.00 97.25 183 ALA A C 1
ATOM 1416 O O . ALA A 1 183 ? -1.162 -12.051 10.253 1.00 97.25 183 ALA A O 1
ATOM 1417 N N . ILE A 1 184 ? 1.019 -11.544 10.069 1.00 97.56 184 ILE A N 1
ATOM 1418 C CA . ILE A 1 184 ? 1.231 -11.275 11.504 1.00 97.56 184 ILE A CA 1
ATOM 1419 C C . ILE A 1 184 ? 0.265 -10.193 12.015 1.00 97.56 184 ILE A C 1
ATOM 1421 O O . ILE A 1 184 ? -0.320 -10.322 13.090 1.00 97.56 184 ILE A O 1
ATOM 1425 N N . ILE A 1 185 ? 0.051 -9.125 11.240 1.00 97.88 185 ILE A N 1
ATOM 1426 C CA . ILE A 1 185 ? -0.896 -8.062 11.615 1.00 97.88 185 ILE A CA 1
ATOM 1427 C C . ILE A 1 185 ? -2.336 -8.586 11.627 1.00 97.88 185 ILE A C 1
ATOM 1429 O O . ILE A 1 185 ? -3.104 -8.235 12.526 1.00 97.88 185 ILE A O 1
ATOM 1433 N N . ARG A 1 186 ? -2.723 -9.413 10.647 1.00 98.06 186 ARG A N 1
ATOM 1434 C CA . ARG A 1 186 ? -4.054 -10.041 10.616 1.00 98.06 186 ARG A CA 1
ATOM 1435 C C . ARG A 1 186 ? -4.260 -10.945 11.826 1.00 98.06 186 ARG A C 1
ATOM 1437 O O . ARG A 1 186 ? -5.243 -10.748 12.530 1.00 98.06 186 ARG A O 1
ATOM 1444 N N . GLU A 1 187 ? -3.308 -11.823 12.127 1.00 97.44 187 GLU A N 1
ATOM 1445 C CA . GLU A 1 187 ? -3.351 -12.703 13.299 1.00 97.44 187 GLU A CA 1
ATOM 1446 C C . GLU A 1 187 ? -3.455 -11.907 14.601 1.00 97.44 187 GLU A C 1
ATOM 1448 O O . GLU A 1 187 ? -4.292 -12.212 15.448 1.00 97.44 187 GLU A O 1
ATOM 1453 N N . ARG A 1 188 ? -2.674 -10.830 14.753 1.00 97.31 188 ARG A N 1
ATOM 1454 C CA . ARG A 1 188 ? -2.762 -9.957 15.929 1.00 97.31 188 ARG A CA 1
ATOM 1455 C C . ARG A 1 188 ? -4.139 -9.307 16.051 1.00 97.31 188 ARG A C 1
ATOM 1457 O O . ARG A 1 188 ? -4.721 -9.312 17.132 1.00 97.31 188 ARG A O 1
ATOM 1464 N N . ARG A 1 189 ? -4.683 -8.776 14.953 1.00 97.88 189 ARG A N 1
ATOM 1465 C CA . ARG A 1 189 ? -6.019 -8.157 14.938 1.00 97.88 189 ARG A CA 1
ATOM 1466 C C . ARG A 1 189 ? -7.119 -9.170 15.233 1.00 97.88 189 ARG A C 1
ATOM 1468 O O . ARG A 1 189 ? -8.070 -8.840 15.934 1.00 97.88 189 ARG A O 1
ATOM 1475 N N . GLU A 1 190 ? -7.013 -10.380 14.704 1.00 96.94 190 GLU A N 1
ATOM 1476 C CA . GLU A 1 190 ? -7.958 -11.464 14.966 1.00 96.94 190 GLU A CA 1
ATOM 1477 C C . GLU A 1 190 ? -7.868 -11.934 16.417 1.00 96.94 190 GLU A C 1
ATOM 1479 O O . GLU A 1 190 ? -8.894 -12.030 17.083 1.00 96.94 190 GLU A O 1
ATOM 1484 N N . ALA A 1 191 ? -6.663 -12.107 16.962 1.00 96.75 191 ALA A N 1
ATOM 1485 C CA . ALA A 1 191 ? -6.463 -12.431 18.370 1.00 96.75 191 ALA A CA 1
ATOM 1486 C C . ALA A 1 191 ? -7.007 -11.334 19.300 1.00 96.75 191 ALA A C 1
ATOM 1488 O O . ALA A 1 191 ? -7.641 -11.637 20.308 1.00 96.75 191 ALA A O 1
ATOM 1489 N N . GLU A 1 192 ? -6.809 -10.058 18.967 1.00 95.25 192 GLU A N 1
ATOM 1490 C CA . GLU A 1 192 ? -7.379 -8.932 19.716 1.00 95.25 192 GLU A CA 1
ATOM 1491 C C . GLU A 1 192 ? -8.912 -8.886 19.609 1.00 95.25 192 GLU A C 1
ATOM 1493 O O . GLU A 1 192 ? -9.586 -8.627 20.609 1.00 95.25 192 GLU A O 1
ATOM 1498 N N . ARG A 1 193 ? -9.488 -9.183 18.434 1.00 96.06 193 ARG A N 1
ATOM 1499 C CA . ARG A 1 193 ? -10.946 -9.305 18.253 1.00 96.06 193 ARG A CA 1
ATOM 1500 C C . ARG A 1 193 ? -11.518 -10.448 19.081 1.00 96.06 193 ARG A C 1
ATOM 1502 O O . ARG A 1 193 ? -12.453 -10.207 19.835 1.00 96.06 193 ARG A O 1
ATOM 1509 N N . LEU A 1 194 ? -10.909 -11.629 19.020 1.00 95.56 194 LEU A N 1
ATOM 1510 C CA . LEU A 1 194 ? -11.321 -12.797 19.798 1.00 95.56 194 LEU A CA 1
ATOM 1511 C C . LEU A 1 194 ? -11.190 -12.551 21.304 1.00 95.56 194 LEU A C 1
ATOM 1513 O O . LEU A 1 194 ? -12.106 -12.867 22.055 1.00 95.56 194 LEU A O 1
ATOM 1517 N N . ARG A 1 195 ? -10.104 -11.913 21.763 1.00 94.94 195 ARG A N 1
ATOM 1518 C CA . ARG A 1 195 ? -9.959 -11.506 23.173 1.00 94.94 195 ARG A CA 1
ATOM 1519 C C . ARG A 1 195 ? -11.052 -10.531 23.598 1.00 94.94 195 ARG A C 1
ATOM 1521 O O . ARG A 1 195 ? -11.625 -10.686 24.670 1.00 94.94 195 ARG A O 1
ATOM 1528 N N . LYS A 1 196 ? -11.367 -9.545 22.756 1.00 94.94 196 LYS A N 1
ATOM 1529 C CA . LYS A 1 196 ? -12.417 -8.559 23.033 1.00 94.94 196 LYS A CA 1
ATOM 1530 C C . LYS A 1 196 ? -13.814 -9.178 23.010 1.00 94.94 196 LYS A C 1
ATOM 1532 O O . LYS A 1 196 ? -14.679 -8.723 23.751 1.00 94.94 196 LYS A O 1
ATOM 1537 N N . GLU A 1 197 ? -14.060 -10.160 22.152 1.00 94.81 197 GLU A N 1
ATOM 1538 C CA . GLU A 1 197 ? -15.316 -10.914 22.106 1.00 94.81 197 GLU A CA 1
ATOM 1539 C C . GLU A 1 197 ? -15.468 -11.798 23.345 1.00 94.81 197 GLU A C 1
ATOM 1541 O O . GLU A 1 197 ? -16.477 -11.669 24.031 1.00 94.81 197 GLU A O 1
ATOM 1546 N N . ALA A 1 198 ? -14.432 -12.548 23.728 1.00 94.38 198 ALA A N 1
ATOM 1547 C CA . ALA A 1 198 ? -14.427 -13.336 24.960 1.00 94.38 198 ALA A CA 1
ATOM 1548 C C . ALA A 1 198 ? -14.645 -12.463 26.211 1.00 94.38 198 ALA A C 1
ATOM 1550 O O . ALA A 1 198 ? -15.516 -12.747 27.028 1.00 94.38 198 ALA A O 1
ATOM 1551 N N . GLU A 1 199 ? -13.937 -11.334 26.333 1.00 92.56 199 GLU A N 1
ATOM 1552 C CA . GLU A 1 199 ? -14.117 -10.413 27.463 1.00 92.56 199 GLU A CA 1
ATOM 1553 C C . GLU A 1 199 ? -15.533 -9.805 27.493 1.00 92.56 199 GLU A C 1
ATOM 1555 O O . GLU A 1 199 ? -16.104 -9.571 28.562 1.00 92.56 199 GLU A O 1
ATOM 1560 N N . LYS A 1 200 ? -16.130 -9.537 26.325 1.00 94.94 200 LYS A N 1
ATOM 1561 C CA . LYS A 1 200 ? -17.517 -9.058 26.232 1.00 94.94 200 LYS A CA 1
ATOM 1562 C C . LYS A 1 200 ? -18.518 -10.132 26.637 1.00 94.94 200 LYS A C 1
ATOM 1564 O O . LYS A 1 200 ? -19.496 -9.790 27.300 1.00 94.94 200 LYS A O 1
ATOM 1569 N N . GLU A 1 201 ? -18.300 -11.381 26.243 1.00 93.69 201 GLU A N 1
ATOM 1570 C CA . GLU A 1 201 ? -19.161 -12.505 26.609 1.00 93.69 201 GLU A CA 1
ATOM 1571 C C . GLU A 1 201 ? -19.103 -12.767 28.116 1.00 93.69 201 GLU A C 1
ATOM 1573 O O . GLU A 1 201 ? -20.151 -12.762 28.761 1.00 93.69 201 GLU A O 1
ATOM 1578 N N . GLU A 1 202 ? -17.911 -12.819 28.717 1.00 91.00 202 GLU A N 1
ATOM 1579 C CA . GLU A 1 202 ? -17.752 -12.946 30.173 1.00 91.00 202 GLU A CA 1
ATOM 1580 C C . GLU A 1 202 ? -18.404 -11.775 30.923 1.00 91.00 202 GLU A C 1
ATOM 1582 O O . GLU A 1 202 ? -19.145 -11.965 31.892 1.00 91.00 202 GLU A O 1
ATOM 1587 N N . LYS A 1 203 ? -18.203 -10.534 30.456 1.00 93.56 203 LYS A N 1
ATOM 1588 C CA . LYS A 1 203 ? -18.871 -9.359 31.038 1.00 93.56 203 LYS A CA 1
ATOM 1589 C C . LYS A 1 203 ? -20.390 -9.438 30.904 1.00 93.56 203 LYS A C 1
ATOM 1591 O O . LYS A 1 203 ? -21.094 -9.042 31.836 1.00 93.56 203 LYS A O 1
ATOM 1596 N N . ALA A 1 204 ? -20.908 -9.935 29.783 1.00 94.12 204 ALA A N 1
ATOM 1597 C CA . ALA A 1 204 ? -22.340 -10.108 29.573 1.00 94.12 204 ALA A CA 1
ATOM 1598 C C . ALA A 1 204 ? -22.916 -11.208 30.475 1.00 94.12 204 ALA A C 1
ATOM 1600 O O . ALA A 1 204 ? -24.010 -11.037 31.012 1.00 94.12 204 ALA A O 1
ATOM 1601 N N . GLU A 1 205 ? -22.195 -12.306 30.693 1.00 92.44 205 GLU A N 1
ATOM 1602 C CA . GLU A 1 205 ? -22.593 -13.367 31.620 1.00 92.44 205 GLU A CA 1
ATOM 1603 C C . GLU A 1 205 ? -22.595 -12.886 33.069 1.00 92.44 205 GLU A C 1
ATOM 1605 O O . GLU A 1 205 ? -23.593 -13.061 33.770 1.00 92.44 205 GLU A O 1
ATOM 1610 N N . LEU A 1 206 ? -21.547 -12.183 33.502 1.00 92.81 206 LEU A N 1
ATOM 1611 C CA . LEU A 1 206 ? -21.495 -11.578 34.834 1.00 92.81 206 LEU A CA 1
ATOM 1612 C C . LEU A 1 206 ? -22.600 -10.531 35.027 1.00 92.81 206 LEU A C 1
ATOM 1614 O O . LEU A 1 206 ? -23.207 -10.456 36.097 1.00 92.81 206 LEU A O 1
ATOM 1618 N N . ALA A 1 207 ? -22.905 -9.735 33.998 1.00 93.44 207 ALA A N 1
ATOM 1619 C CA . ALA A 1 207 ? -24.011 -8.783 34.038 1.00 93.44 207 ALA A CA 1
ATOM 1620 C C . ALA A 1 207 ? -25.372 -9.491 34.134 1.00 93.44 207 ALA A C 1
ATOM 1622 O O . ALA A 1 207 ? -26.210 -9.073 34.933 1.00 93.44 207 ALA A O 1
ATOM 1623 N N . LYS A 1 208 ? -25.582 -10.586 33.390 1.00 94.25 208 LYS A N 1
ATOM 1624 C CA . LYS A 1 208 ? -26.797 -11.415 33.475 1.00 94.25 208 LYS A CA 1
ATOM 1625 C C . LYS A 1 208 ? -26.943 -12.064 34.851 1.00 94.25 208 LYS A C 1
ATOM 1627 O O . LYS A 1 208 ? -28.031 -12.020 35.416 1.00 94.25 208 LYS A O 1
ATOM 1632 N N . GLN A 1 209 ? -25.864 -12.606 35.418 1.00 93.88 209 GLN A N 1
ATOM 1633 C CA . GLN A 1 209 ? -25.871 -13.187 36.765 1.00 93.88 209 GLN A CA 1
ATOM 1634 C C . GLN A 1 209 ? -26.208 -12.134 37.826 1.00 93.88 209 GLN A C 1
ATOM 1636 O O . GLN A 1 209 ? -27.096 -12.354 38.649 1.00 93.88 209 GLN A O 1
ATOM 1641 N N . ARG A 1 210 ? -25.576 -10.952 37.768 1.00 93.75 210 ARG A N 1
ATOM 1642 C CA . ARG A 1 210 ? -25.896 -9.836 38.675 1.00 93.75 210 ARG A CA 1
ATOM 1643 C C . ARG A 1 210 ? -27.336 -9.355 38.511 1.00 93.75 210 ARG A C 1
ATOM 1645 O O . ARG A 1 210 ? -28.001 -9.102 39.510 1.00 93.75 210 ARG A O 1
ATOM 1652 N N . ALA A 1 211 ? -27.833 -9.245 37.279 1.00 94.88 211 ALA A N 1
ATOM 1653 C CA . ALA A 1 211 ? -29.216 -8.858 37.016 1.00 94.88 211 ALA A CA 1
ATOM 1654 C C . ALA A 1 211 ? -30.208 -9.883 37.590 1.00 94.88 211 ALA A C 1
ATOM 1656 O O . ALA A 1 211 ? -31.144 -9.491 38.287 1.00 94.88 211 ALA A O 1
ATOM 1657 N N . ALA A 1 212 ? -29.961 -11.181 37.385 1.00 94.50 212 ALA A N 1
ATOM 1658 C CA . ALA A 1 212 ? -30.779 -12.257 37.942 1.00 94.50 212 ALA A CA 1
ATOM 1659 C C . ALA A 1 212 ? -30.755 -12.270 39.481 1.00 94.50 212 ALA A C 1
ATOM 1661 O O . ALA A 1 212 ? -31.792 -12.461 40.117 1.00 94.50 212 ALA A O 1
ATOM 1662 N N . GLU A 1 213 ? -29.600 -12.010 40.103 1.00 93.06 213 GLU A N 1
ATOM 1663 C CA . GLU A 1 213 ? -29.485 -11.912 41.563 1.00 93.06 213 GLU A CA 1
ATOM 1664 C C . GLU A 1 213 ? -30.268 -10.710 42.118 1.00 93.06 213 GLU A C 1
ATOM 1666 O O . GLU A 1 213 ? -30.980 -10.829 43.121 1.00 93.06 213 GLU A O 1
ATOM 1671 N N . ILE A 1 214 ? -30.178 -9.550 41.456 1.00 92.62 214 ILE A N 1
ATOM 1672 C CA . ILE A 1 214 ? -30.943 -8.351 41.822 1.00 92.62 214 ILE A CA 1
ATOM 1673 C C . ILE A 1 214 ? -32.445 -8.619 41.680 1.00 92.62 214 ILE A C 1
ATOM 1675 O O . ILE A 1 214 ? -33.212 -8.293 42.588 1.00 92.62 214 ILE A O 1
ATOM 1679 N N . GLU A 1 215 ? -32.877 -9.254 40.591 1.00 93.00 215 GLU A N 1
ATOM 1680 C CA . GLU A 1 215 ? -34.282 -9.594 40.368 1.00 93.00 215 GLU A CA 1
ATOM 1681 C C . GLU A 1 215 ? -34.805 -10.586 41.419 1.00 93.00 215 GLU A C 1
ATOM 1683 O O . GLU A 1 215 ? -35.875 -10.375 41.998 1.00 93.00 215 GLU A O 1
ATOM 1688 N N . ALA A 1 216 ? -34.028 -11.620 41.752 1.00 92.94 216 ALA A N 1
ATOM 1689 C CA . ALA A 1 216 ? -34.363 -12.562 42.816 1.00 92.94 216 ALA A CA 1
ATOM 1690 C C . ALA A 1 216 ? -34.494 -11.859 44.178 1.00 92.94 216 ALA A C 1
ATOM 1692 O O . ALA A 1 216 ? -35.466 -12.093 44.904 1.00 92.94 216 ALA A O 1
ATOM 1693 N N . LYS A 1 217 ? -33.575 -10.939 44.507 1.00 91.62 217 LYS A N 1
ATOM 1694 C CA . LYS A 1 217 ? -33.638 -10.115 45.728 1.00 91.62 217 LYS A CA 1
ATOM 1695 C C . LYS A 1 217 ? -34.881 -9.219 45.756 1.00 91.62 217 LYS A C 1
ATOM 1697 O O . LYS A 1 217 ? -35.547 -9.130 46.791 1.00 91.62 217 LYS A O 1
ATOM 1702 N N . LEU A 1 218 ? -35.239 -8.587 44.636 1.00 89.81 218 LEU A N 1
ATOM 1703 C CA . LEU A 1 218 ? -36.453 -7.768 44.524 1.00 89.81 218 LEU A CA 1
ATOM 1704 C C . LEU A 1 218 ? -37.729 -8.612 44.674 1.00 89.81 218 LEU A C 1
ATOM 1706 O O . LEU A 1 218 ? -38.647 -8.219 45.400 1.00 89.81 218 LEU A O 1
ATOM 1710 N N . ASN A 1 219 ? -37.774 -9.792 44.055 1.00 89.19 219 ASN A N 1
ATOM 1711 C CA . ASN A 1 219 ? -38.897 -10.723 44.162 1.00 89.19 219 ASN A CA 1
ATOM 1712 C C . ASN A 1 219 ? -39.048 -11.295 45.583 1.00 89.19 219 ASN A C 1
ATOM 1714 O O . ASN A 1 219 ? -40.169 -11.383 46.092 1.00 89.19 219 ASN A O 1
ATOM 1718 N N . ALA A 1 220 ? -37.944 -11.609 46.269 1.00 88.56 220 ALA A N 1
ATOM 1719 C CA . ALA A 1 220 ? -37.959 -12.024 47.673 1.00 88.56 220 ALA A CA 1
ATOM 1720 C C . ALA A 1 220 ? -38.488 -10.909 48.593 1.00 88.56 220 ALA A C 1
ATOM 1722 O O . ALA A 1 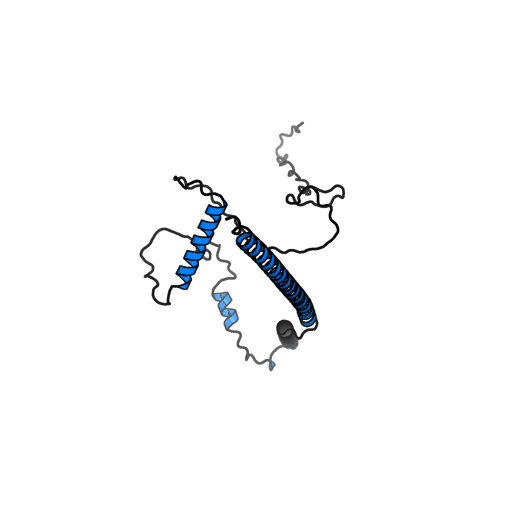220 ? -39.335 -11.160 49.454 1.00 88.56 220 ALA A O 1
ATOM 1723 N N . LYS A 1 221 ? -38.067 -9.657 48.367 1.00 85.94 221 LYS A N 1
ATOM 1724 C CA . LYS A 1 221 ? -38.538 -8.496 49.138 1.00 85.94 221 LYS A CA 1
ATOM 1725 C C . LYS A 1 221 ? -40.030 -8.214 48.918 1.00 85.94 221 LYS A C 1
ATOM 1727 O O . LYS A 1 221 ? -40.733 -7.918 49.882 1.00 85.94 221 LYS A O 1
ATOM 1732 N N . LYS A 1 222 ? -40.541 -8.385 47.690 1.00 82.19 222 LYS A N 1
ATOM 1733 C CA . LYS A 1 222 ? -41.985 -8.303 47.389 1.00 82.19 222 LYS A CA 1
ATOM 1734 C C . LYS A 1 222 ? -42.796 -9.385 48.113 1.00 82.19 222 LYS A C 1
ATOM 1736 O O . LYS A 1 222 ? -43.840 -9.070 48.673 1.00 82.19 222 LYS A O 1
ATOM 1741 N N . LYS A 1 223 ? -42.310 -10.633 48.161 1.00 74.94 223 LYS A N 1
ATOM 1742 C CA . LYS A 1 223 ? -42.985 -11.739 48.875 1.00 74.94 223 LYS A CA 1
ATOM 1743 C C . LYS A 1 223 ? -42.924 -11.610 50.406 1.00 74.94 223 LYS A C 1
ATOM 1745 O O . LYS A 1 223 ? -43.843 -12.053 51.085 1.00 74.94 223 LYS A O 1
ATOM 1750 N N . GLY A 1 224 ? -41.871 -11.002 50.958 1.00 67.31 224 GLY A N 1
ATOM 1751 C CA . GLY A 1 224 ? -41.736 -10.763 52.403 1.00 67.31 224 GLY A CA 1
ATOM 1752 C C . GLY A 1 224 ? -42.587 -9.603 52.942 1.00 67.31 224 GLY A C 1
ATOM 1753 O O . GLY A 1 224 ? -42.914 -9.583 54.126 1.00 67.31 224 GLY A O 1
ATOM 1754 N N . GLY A 1 225 ? -42.979 -8.651 52.087 1.00 61.28 225 GLY A N 1
ATOM 1755 C CA . GLY A 1 225 ? -43.724 -7.448 52.480 1.00 61.28 225 GLY A CA 1
ATOM 1756 C C . GLY A 1 225 ? -45.230 -7.633 52.713 1.00 61.28 225 GLY A C 1
ATOM 1757 O O . GLY A 1 225 ? -45.862 -6.736 53.263 1.00 61.28 225 GLY A O 1
ATOM 1758 N N . SER A 1 226 ? -45.825 -8.771 52.339 1.00 58.19 226 SER A N 1
ATOM 1759 C CA . SER A 1 226 ? -47.284 -8.977 52.379 1.00 58.19 226 SER A CA 1
ATOM 1760 C C . SER A 1 226 ? -47.816 -9.676 53.643 1.00 58.19 226 SER A C 1
ATOM 1762 O O . SER A 1 226 ? -48.987 -10.039 53.684 1.00 58.19 226 SER A O 1
ATOM 1764 N N . LYS A 1 227 ? -46.992 -9.872 54.685 1.00 55.88 227 LYS A N 1
ATOM 1765 C CA . LYS A 1 227 ? -47.366 -10.571 55.939 1.00 55.88 227 LYS A CA 1
ATOM 1766 C C . LYS A 1 227 ? -47.712 -9.651 57.126 1.00 55.88 227 LYS A C 1
ATOM 1768 O O . LYS A 1 227 ? -47.487 -10.016 58.273 1.00 55.88 227 LYS A O 1
ATOM 1773 N N . LYS A 1 228 ? -48.283 -8.468 56.882 1.00 57.03 228 LYS A N 1
ATOM 1774 C CA . LYS A 1 228 ? -48.960 -7.688 57.936 1.00 57.03 228 LYS A CA 1
ATOM 1775 C C . LYS A 1 228 ? -50.470 -7.700 57.700 1.00 57.03 228 LYS A C 1
ATOM 1777 O O . LYS A 1 228 ? -50.981 -6.852 56.973 1.00 57.03 228 LYS A O 1
ATOM 1782 N N . LYS A 1 229 ? -51.152 -8.672 58.299 1.00 46.66 229 LYS A N 1
ATOM 1783 C CA . LYS A 1 229 ? -52.573 -8.638 58.657 1.00 46.66 229 LYS A CA 1
ATOM 1784 C C . LYS A 1 229 ? -52.759 -9.460 59.919 1.00 46.66 229 LYS A C 1
ATOM 1786 O O . LYS A 1 229 ? -52.117 -10.531 59.985 1.00 46.66 229 LYS A O 1
#

Organism: Aspergillus oryzae (strain 3.042) (NCBI:txid1160506)

Secondary structure (DSSP, 8-state):
------STT------------S--S-B-TTS-B--TTS-TT---------------------------------HHHHHHHHHHHHHHHHHHHHT--TT-PPPSSS--S----S-TTTSS---GGGSHHHHHHTTT--TTS-TTSS-HHHHHHHHHHHHHHHHHHHHHTT-SHHHHHHHHHHHHHHHHHHHHHHHHHHHHHHHHHHHHHHHHHHHHHHHHHHHHTT---

Sequence (229 aa):
MAPRGRGKFSKPSRGGGKHFSRDVQPVDKHGNPVGLWREEGEEKEEEEVSESEEESSKEDAKPGSSSPAAAEMTREERRAAAKAKKQAAIAKRNQVQPGDLPPSDSESEVSGVSEGDEELPSNPNHTAKSRSQLKDSNPDKDMSQLSRREREAIEAQQERERYLKLHAEGKTEEARADLARLAIIRERREAERLRKEAEKEEKAELAKQRAAEIEAKLNAKKKGGSKKK

Foldseek 3Di:
DDDDDDDPPDDPPPDDDDDPPPPPFDADPVRHGDDPPDDPPDDDDDDPPPPPDDDPDDDDDDDDDDDDDDPCDDPVRVVVVVVVVVVVVVVVVVPDDPPPDPPPDPDPDDDDPDCPQVPPDPDPCPDVVVVVVVVPPDVVPPPVVDDPVVVVVVVVVVVVVVVVVCLVVLNDPVSVVVVVVVVVVVVVVVVVVVVVVVVVVVVVVVVVVVVVVVVVVVVVVVVVPPPDD

InterPro domains:
  IPR019380 Casein kinase substrate, phosphoprotein PP28 [PF10252] (123-202)
  IPR039876 28kDa heat- and acid-stable phosphoprotein [PTHR22055] (5-209)

pLDDT: mean 73.34, std 19.89, range [30.84, 98.06]

Radius of gyration: 35.74 Å; Cα contacts (8 Å, |Δi|>4): 31; chains: 1; bounding box: 78×77×97 Å